Protein AF-A0A8S9SHT3-F1 (afdb_monomer)

Solvent-accessible surface area (backbone atoms only — not comparable to full-atom values): 11066 Å² total; per-residue (Å²): 130,55,73,68,56,55,50,53,50,53,58,76,69,48,91,53,48,78,40,83,34,40,73,80,82,46,66,53,63,64,62,53,48,46,55,41,66,74,56,80,53,50,72,44,64,71,26,66,60,78,69,73,45,81,49,78,85,57,45,70,82,84,71,79,86,67,94,64,57,69,66,60,53,48,57,55,57,72,73,51,64,89,96,51,71,44,79,47,69,23,70,88,87,38,56,54,34,73,66,58,51,48,51,51,50,52,51,48,60,74,63,75,51,54,66,52,71,64,78,55,106,42,32,45,35,50,50,71,70,62,51,52,54,33,61,77,65,75,51,76,41,81,35,48,43,44,47,80,68,24,51,59,50,39,45,44,35,36,72,70,67,61,47,32,46,72,74,76,68,85,67,73,52,57,90,89,48,48,81,81,108

Mean predicted aligned error: 11.7 Å

Sequence (181 aa):
MDFLDEMVEADNTSYGVIINTFQELELEPAYVKEHKEARDRKVWSIGPVSLCNKKASDKAERGNKAVIDQEECFKWVDSKEEPSVLYVCLGSICNLPLSQLKELGLGLEKSQRPFVWVIRGFLTHCGWNSTLERITSGVPLLTWPLFGDQFCNQKLVVEVLKVGVGAGIEEVMNWGEEENI

Organism: Brassica cretica (NCBI:txid69181)

Foldseek 3Di:
DDPVVVVVVCQLPDQAEEDAADVVLVPPCCVVVCVCVVNVHDYHHPDPPVVVQPDPVSPDPPDDDDPDDPVVVVVVVVPDDPPFEAEAAADDPAAADPVVVVVVVVVVVVVPTHYDHDDDNGGHFADPNVLRVCVVVLAADEGGHAADCSVVSVCSRCPPVVRYDYPPDDDHHDPPCNVVD

Secondary structure (DSSP, 8-state):
--HHHHHHHHHHHSSEEEES--TTTT--HHHHHHHHHHHTSEEEE---GGGS--STTTS---SSPPSS-HHHHHHHHHTSPTT--EEE---SS----HHHHHHHHHHHHHHT--EEE---SS-----HHHHHHHHHTTPPEEE---STTHHHHHHIIIIIS--EEE-S--S-PPTT-GGG-

Structure (mmCIF, N/CA/C/O backbone):
data_AF-A0A8S9SHT3-F1
#
_entry.id   AF-A0A8S9SHT3-F1
#
loop_
_atom_site.group_PDB
_atom_site.id
_atom_site.type_symbol
_atom_site.label_atom_id
_atom_site.label_alt_id
_atom_site.label_comp_id
_atom_site.label_asym_id
_atom_site.label_entity_id
_atom_site.label_seq_id
_atom_site.pdbx_PDB_ins_code
_atom_site.Cartn_x
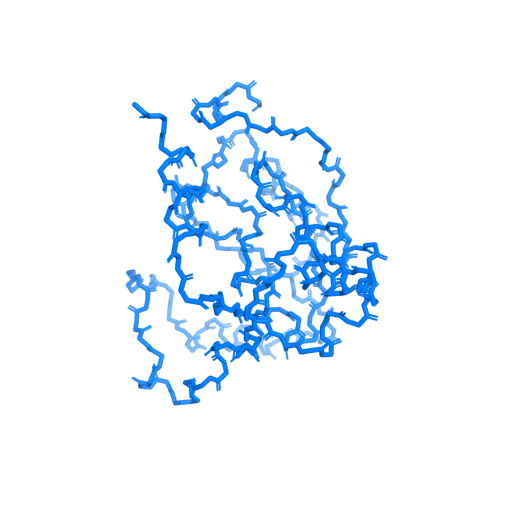_atom_site.Cartn_y
_atom_site.Cartn_z
_atom_site.occupancy
_atom_site.B_iso_or_equiv
_atom_site.auth_seq_id
_atom_site.auth_comp_id
_atom_site.auth_asym_id
_atom_site.auth_atom_id
_atom_site.pdbx_PDB_model_num
ATOM 1 N N . MET A 1 1 ? 11.597 10.398 -29.921 1.00 54.28 1 MET A N 1
ATOM 2 C CA . MET A 1 1 ? 11.584 9.091 -29.249 1.00 54.28 1 MET A CA 1
ATOM 3 C C . MET A 1 1 ? 10.576 9.225 -28.131 1.00 54.28 1 MET A C 1
ATOM 5 O O . MET A 1 1 ? 10.562 10.287 -27.516 1.00 54.28 1 MET A O 1
ATOM 9 N N . ASP A 1 2 ? 9.644 8.286 -27.994 1.00 83.25 2 ASP A N 1
ATOM 10 C CA . ASP A 1 2 ? 8.656 8.342 -26.914 1.00 83.25 2 ASP A CA 1
ATOM 11 C C . ASP A 1 2 ? 9.355 8.028 -25.578 1.00 83.25 2 ASP A C 1
ATOM 13 O O . ASP A 1 2 ? 10.339 7.289 -25.552 1.00 83.25 2 ASP A O 1
ATOM 17 N N . PHE A 1 3 ? 8.879 8.579 -24.462 1.00 76.62 3 PHE A N 1
ATOM 18 C CA . PHE A 1 3 ? 9.474 8.353 -23.135 1.00 76.62 3 PHE A CA 1
ATOM 19 C C . PHE A 1 3 ? 9.516 6.857 -22.776 1.00 76.62 3 PHE A C 1
ATOM 21 O O . PHE A 1 3 ? 10.459 6.375 -22.145 1.00 76.62 3 PHE A O 1
ATOM 28 N N . LEU A 1 4 ? 8.505 6.107 -23.222 1.00 74.25 4 LEU A N 1
ATOM 29 C CA . LEU A 1 4 ? 8.441 4.657 -23.056 1.00 74.25 4 LEU A CA 1
ATOM 30 C C . LEU A 1 4 ? 9.539 3.932 -23.844 1.00 74.25 4 LEU A C 1
ATOM 32 O O . LEU A 1 4 ? 10.117 2.978 -23.326 1.00 74.25 4 LEU A O 1
ATOM 36 N N . ASP A 1 5 ? 9.872 4.404 -25.047 1.00 78.56 5 ASP A N 1
ATOM 37 C CA . ASP A 1 5 ? 10.941 3.816 -25.862 1.00 78.56 5 ASP A CA 1
ATOM 38 C C . ASP A 1 5 ? 12.304 3.997 -25.185 1.00 78.56 5 ASP A C 1
ATOM 40 O O . ASP A 1 5 ? 13.093 3.055 -25.114 1.00 78.56 5 ASP A O 1
ATOM 44 N N . GLU A 1 6 ? 12.558 5.184 -24.624 1.00 86.38 6 GLU A N 1
ATOM 45 C CA . GLU A 1 6 ? 13.786 5.473 -23.874 1.00 86.38 6 GLU A CA 1
ATOM 46 C C . GLU A 1 6 ? 13.894 4.606 -22.611 1.00 86.38 6 GLU A C 1
ATOM 48 O O . GLU A 1 6 ? 14.965 4.073 -22.313 1.00 86.38 6 GLU A O 1
ATOM 53 N N . MET A 1 7 ? 12.785 4.404 -21.887 1.00 79.69 7 MET A N 1
ATOM 54 C CA . MET A 1 7 ? 12.746 3.489 -20.741 1.00 79.69 7 MET A CA 1
ATOM 55 C C . MET A 1 7 ? 13.056 2.047 -21.147 1.00 79.69 7 MET A C 1
ATOM 57 O O . MET A 1 7 ? 13.823 1.375 -20.458 1.00 79.69 7 MET A O 1
ATOM 61 N N . VAL A 1 8 ? 12.480 1.566 -22.251 1.00 79.81 8 VAL A N 1
ATOM 62 C CA . VAL A 1 8 ? 12.712 0.203 -22.751 1.00 79.81 8 VAL A CA 1
ATOM 63 C C . VAL A 1 8 ? 14.155 0.029 -23.218 1.00 79.81 8 VAL A C 1
ATOM 65 O O . VAL A 1 8 ? 14.767 -1.001 -22.941 1.00 79.81 8 VAL A O 1
ATOM 68 N N . GLU A 1 9 ? 14.736 1.023 -23.889 1.00 84.94 9 GLU A N 1
ATOM 69 C CA . GLU A 1 9 ? 16.137 0.986 -24.311 1.00 84.94 9 GLU A CA 1
ATOM 70 C C . GLU A 1 9 ? 17.100 1.017 -23.116 1.00 84.94 9 GLU A C 1
ATOM 72 O O . GLU A 1 9 ? 18.032 0.210 -23.049 1.00 84.94 9 GLU A O 1
ATOM 77 N N . ALA A 1 10 ? 16.862 1.895 -22.140 1.00 84.00 10 ALA A N 1
ATOM 78 C CA . ALA A 1 10 ? 17.648 1.958 -20.910 1.00 84.00 10 ALA A CA 1
ATOM 79 C C . ALA A 1 10 ? 17.568 0.642 -20.125 1.00 84.00 10 ALA A C 1
ATOM 81 O O . ALA A 1 10 ? 18.584 0.130 -19.646 1.00 84.00 10 ALA A O 1
ATOM 82 N N . ASP A 1 11 ? 16.372 0.055 -20.048 1.00 80.00 11 ASP A N 1
ATOM 83 C CA . ASP A 1 11 ? 16.177 -1.268 -19.475 1.00 80.00 11 ASP A CA 1
ATOM 84 C C . ASP A 1 11 ? 17.014 -2.290 -20.254 1.00 80.00 11 ASP A C 1
ATOM 86 O O . ASP A 1 11 ? 17.917 -2.877 -19.668 1.00 80.00 11 ASP A O 1
ATOM 90 N N . ASN A 1 12 ? 16.852 -2.398 -21.579 1.00 81.69 12 ASN A N 1
ATOM 91 C CA . ASN A 1 12 ? 17.549 -3.343 -22.469 1.00 81.69 12 ASN A CA 1
ATOM 92 C C . ASN A 1 12 ? 19.072 -3.170 -22.578 1.00 81.69 12 ASN A C 1
ATOM 94 O O . ASN A 1 12 ? 19.751 -4.091 -23.038 1.00 81.69 12 ASN A O 1
ATOM 98 N N . THR A 1 13 ? 19.629 -2.034 -22.169 1.00 87.38 13 THR A N 1
ATOM 99 C CA . THR A 1 13 ? 21.081 -1.775 -22.177 1.00 87.38 13 THR A CA 1
ATOM 100 C C . THR A 1 13 ? 21.716 -1.894 -20.789 1.00 87.38 13 THR A C 1
ATOM 102 O O . THR A 1 13 ? 22.939 -1.967 -20.674 1.00 87.38 13 THR A O 1
ATOM 105 N N . SER A 1 14 ? 20.908 -1.994 -19.728 1.00 87.62 14 SER A N 1
ATOM 106 C CA . SER A 1 14 ? 21.388 -2.154 -18.350 1.00 87.62 14 SER A CA 1
ATOM 107 C C . SER A 1 14 ? 22.084 -3.503 -18.101 1.00 87.62 14 SER A C 1
ATOM 109 O O . SER A 1 14 ? 21.888 -4.473 -18.831 1.00 87.62 14 SER A O 1
ATOM 111 N N . TYR A 1 15 ? 22.886 -3.600 -17.035 1.00 88.19 15 TYR A N 1
ATOM 112 C CA . TYR A 1 15 ? 23.541 -4.857 -16.626 1.00 88.19 15 TYR A CA 1
ATOM 113 C C . TYR A 1 15 ? 22.559 -5.901 -16.059 1.00 88.19 15 TYR A C 1
ATOM 115 O O . TYR A 1 15 ? 22.851 -7.099 -16.019 1.00 88.19 15 TYR A O 1
ATOM 123 N N . GLY A 1 16 ? 21.410 -5.438 -15.579 1.00 85.50 16 GLY A N 1
ATOM 124 C CA . GLY A 1 16 ? 20.385 -6.234 -14.926 1.00 85.50 16 GLY A CA 1
ATOM 125 C C . GLY A 1 16 ? 19.466 -5.355 -14.085 1.00 85.50 16 GLY A C 1
ATOM 126 O O . GLY A 1 16 ? 19.704 -4.157 -13.929 1.00 85.50 16 GLY A O 1
ATOM 127 N N . VAL A 1 17 ? 18.428 -5.968 -13.526 1.00 83.44 17 VAL A N 1
ATOM 128 C CA . VAL A 1 17 ? 17.337 -5.268 -12.842 1.00 83.44 17 VAL A CA 1
ATOM 129 C C . VAL A 1 17 ? 17.361 -5.592 -11.353 1.00 83.44 17 VAL A C 1
ATOM 131 O O . VAL A 1 17 ? 17.435 -6.754 -10.951 1.00 83.44 17 VAL A O 1
ATOM 134 N N . ILE A 1 18 ? 17.287 -4.555 -10.524 1.00 85.81 18 ILE A N 1
ATOM 135 C CA . ILE A 1 18 ? 17.075 -4.689 -9.083 1.00 85.81 18 ILE A CA 1
ATOM 136 C C . ILE A 1 18 ? 15.599 -4.424 -8.811 1.00 85.81 18 ILE A C 1
ATOM 138 O O . ILE A 1 18 ? 15.091 -3.357 -9.149 1.00 85.81 18 ILE A O 1
ATOM 142 N N . ILE A 1 19 ? 14.923 -5.381 -8.182 1.00 79.50 19 ILE A N 1
ATOM 143 C CA . ILE A 1 19 ? 13.499 -5.293 -7.875 1.00 79.50 19 ILE A CA 1
ATOM 144 C C . ILE A 1 19 ? 13.324 -5.274 -6.358 1.00 79.50 19 ILE A C 1
ATOM 146 O O . ILE A 1 19 ? 13.846 -6.116 -5.623 1.00 79.50 19 ILE A O 1
ATOM 150 N N . ASN A 1 20 ? 12.572 -4.289 -5.874 1.00 81.69 20 ASN A N 1
ATOM 151 C CA . ASN A 1 20 ? 12.120 -4.252 -4.491 1.00 81.69 20 ASN A CA 1
ATOM 152 C C . ASN A 1 20 ? 10.974 -5.261 -4.320 1.00 81.69 20 ASN A C 1
ATOM 154 O O . ASN A 1 20 ? 9.816 -4.919 -4.525 1.00 81.69 20 ASN A O 1
ATOM 158 N N . THR A 1 21 ? 11.322 -6.508 -4.023 1.00 75.44 21 THR A N 1
ATOM 159 C CA . THR A 1 21 ? 10.433 -7.666 -3.824 1.00 75.44 21 THR A CA 1
ATOM 160 C C . THR A 1 21 ? 11.236 -8.794 -3.157 1.00 75.44 21 THR A C 1
ATOM 162 O O . THR A 1 21 ? 12.464 -8.694 -3.090 1.00 75.44 21 THR A O 1
ATOM 165 N N . PHE A 1 22 ? 10.595 -9.853 -2.666 1.00 79.69 22 PHE A N 1
ATOM 166 C CA . PHE A 1 22 ? 11.270 -11.012 -2.066 1.00 79.69 22 PHE A CA 1
ATOM 167 C C . PHE A 1 22 ? 10.777 -12.321 -2.686 1.00 79.69 22 PHE A C 1
ATOM 169 O O . PHE A 1 22 ? 9.626 -12.407 -3.104 1.00 79.69 22 PHE A O 1
ATOM 176 N N . GLN A 1 23 ? 11.643 -13.335 -2.751 1.00 69.75 23 GLN A N 1
ATOM 177 C CA . GLN A 1 23 ? 11.396 -14.561 -3.526 1.00 69.75 23 GLN A CA 1
ATOM 178 C C . GLN A 1 23 ? 10.132 -15.305 -3.083 1.00 69.75 23 GLN A C 1
ATOM 180 O O . GLN A 1 23 ? 9.429 -15.875 -3.911 1.00 69.75 23 GLN A O 1
ATOM 185 N N . GLU A 1 24 ? 9.820 -15.273 -1.789 1.00 71.88 24 GLU A N 1
ATOM 186 C CA . GLU A 1 24 ? 8.649 -15.924 -1.211 1.00 71.88 24 GLU A CA 1
ATOM 187 C C . GLU A 1 24 ? 7.336 -15.202 -1.560 1.00 71.88 24 GLU A C 1
ATOM 189 O O . GLU A 1 24 ? 6.273 -15.815 -1.567 1.00 71.88 24 GLU A O 1
ATOM 194 N N . LEU A 1 25 ? 7.380 -13.905 -1.882 1.00 65.31 25 LEU A N 1
ATOM 195 C CA . LEU A 1 25 ? 6.206 -13.192 -2.394 1.00 65.31 25 LEU A CA 1
ATOM 196 C C . LEU A 1 25 ? 5.888 -13.599 -3.829 1.00 65.31 25 LEU A C 1
ATOM 198 O O . LEU A 1 25 ? 4.741 -13.590 -4.264 1.00 65.31 25 LEU A O 1
ATOM 202 N N . GLU A 1 26 ? 6.938 -13.953 -4.556 1.00 57.88 26 GLU A N 1
ATOM 203 C CA . GLU A 1 26 ? 6.907 -14.286 -5.966 1.00 57.88 26 GLU A CA 1
ATOM 204 C C . GLU A 1 26 ? 6.703 -15.791 -6.218 1.00 57.88 26 GLU A C 1
ATOM 206 O O . GLU A 1 26 ? 7.021 -16.291 -7.294 1.00 57.88 26 GLU A O 1
ATOM 211 N N . LEU A 1 27 ? 6.179 -16.530 -5.231 1.00 50.59 27 LEU A N 1
ATOM 212 C CA . LEU A 1 27 ? 6.001 -17.991 -5.264 1.00 50.59 27 LEU A CA 1
ATOM 213 C C . LEU A 1 27 ? 5.001 -18.509 -6.306 1.00 50.59 27 LEU A C 1
ATOM 215 O O . LEU A 1 27 ? 4.801 -19.719 -6.375 1.00 50.59 27 LEU A O 1
ATOM 219 N N . GLU A 1 28 ? 4.405 -17.648 -7.130 1.00 48.38 28 GLU A N 1
ATOM 220 C CA . GLU A 1 28 ? 3.831 -18.055 -8.414 1.00 48.38 28 GLU A CA 1
ATOM 221 C C . GLU A 1 28 ? 5.013 -18.329 -9.360 1.00 48.38 28 GLU A C 1
ATOM 223 O O . GLU A 1 28 ? 5.642 -17.383 -9.850 1.00 48.38 28 GLU A O 1
ATOM 228 N N . PRO A 1 29 ? 5.378 -19.604 -9.616 1.00 51.62 29 PRO A N 1
ATOM 229 C CA . PRO A 1 29 ? 6.566 -19.915 -10.392 1.00 51.62 29 PRO A CA 1
ATOM 230 C C . PRO A 1 29 ? 6.469 -19.314 -11.788 1.00 51.62 29 PRO A C 1
ATOM 232 O O . PRO A 1 29 ? 7.508 -19.004 -12.348 1.00 51.62 29 PRO A O 1
ATOM 235 N N . ALA A 1 30 ? 5.264 -19.095 -12.330 1.00 54.72 30 ALA A N 1
ATOM 236 C CA . ALA A 1 30 ? 5.083 -18.449 -13.621 1.00 54.72 30 ALA A CA 1
ATOM 237 C C . ALA A 1 30 ? 5.623 -17.013 -13.626 1.00 54.72 30 ALA A C 1
ATOM 239 O O . ALA A 1 30 ? 6.344 -16.662 -14.547 1.00 54.72 30 ALA A O 1
ATOM 240 N N . TYR A 1 31 ? 5.396 -16.209 -12.582 1.00 55.88 31 TYR A N 1
ATOM 241 C CA . TYR A 1 31 ? 5.741 -14.783 -12.616 1.00 55.88 31 TYR A CA 1
ATOM 242 C C . TYR A 1 31 ? 7.256 -14.541 -12.624 1.00 55.88 31 TYR A C 1
ATOM 244 O O . TYR A 1 31 ? 7.764 -13.797 -13.457 1.00 55.88 31 TYR A O 1
ATOM 252 N N . VAL A 1 32 ? 8.017 -15.203 -11.745 1.00 55.59 32 VAL A N 1
ATOM 253 C CA . VAL A 1 32 ? 9.487 -15.048 -11.710 1.00 55.59 32 VAL A CA 1
ATOM 254 C C . VAL A 1 32 ? 10.181 -15.865 -12.776 1.00 55.59 32 VAL A C 1
ATOM 256 O O . VAL A 1 32 ? 11.209 -15.425 -13.291 1.00 55.59 32 VAL A O 1
ATOM 259 N N . LYS A 1 33 ? 9.659 -17.049 -13.104 1.00 55.97 33 LYS A N 1
ATOM 260 C CA . LYS A 1 33 ? 10.245 -17.880 -14.149 1.00 55.97 33 LYS A CA 1
ATOM 261 C C . LYS A 1 33 ? 10.027 -17.237 -15.511 1.00 55.97 33 LYS A C 1
ATOM 263 O O . LYS A 1 33 ? 11.021 -17.039 -16.187 1.00 55.97 33 LYS A O 1
ATOM 268 N N . GLU A 1 34 ? 8.818 -16.787 -15.859 1.00 60.50 34 GLU A N 1
ATOM 269 C CA . GLU A 1 34 ? 8.602 -16.022 -17.094 1.00 60.50 34 GLU A CA 1
ATOM 270 C C . GLU A 1 34 ? 9.345 -14.693 -17.059 1.00 60.50 34 GLU A C 1
ATOM 272 O O . GLU A 1 34 ? 9.957 -14.347 -18.055 1.00 60.50 34 GLU A O 1
ATOM 277 N N . HIS A 1 35 ? 9.392 -13.953 -15.945 1.00 57.34 35 HIS A N 1
ATOM 278 C CA . HIS A 1 35 ? 10.145 -12.695 -15.936 1.00 57.34 35 HIS A CA 1
ATOM 279 C C . HIS A 1 35 ? 11.657 -12.909 -16.106 1.00 57.34 35 HIS A C 1
ATOM 281 O O . HIS A 1 35 ? 12.309 -12.117 -16.776 1.00 57.34 35 HIS A O 1
ATOM 287 N N . LYS A 1 36 ? 12.236 -13.986 -15.557 1.00 58.56 36 LYS A N 1
ATOM 288 C CA . LYS A 1 36 ? 13.655 -14.331 -15.764 1.00 58.56 36 LYS A CA 1
ATOM 289 C C . LYS A 1 36 ? 13.916 -14.944 -17.143 1.00 58.56 36 LYS A C 1
ATOM 291 O O . LYS A 1 36 ? 14.920 -14.603 -17.761 1.00 58.56 36 LYS A O 1
ATOM 296 N N . GLU A 1 37 ? 13.028 -15.811 -17.629 1.00 61.66 37 GLU A N 1
ATOM 297 C CA . GLU A 1 37 ? 13.132 -16.486 -18.933 1.00 61.66 37 GLU A CA 1
ATOM 298 C C . GLU A 1 37 ? 12.845 -15.531 -20.099 1.00 61.66 37 GLU A C 1
ATOM 300 O O . GLU A 1 37 ? 13.539 -15.583 -21.109 1.00 61.66 37 GLU A O 1
ATOM 305 N N . ALA A 1 38 ? 11.895 -14.604 -19.952 1.00 61.00 38 ALA A N 1
ATOM 306 C CA . ALA A 1 38 ? 11.577 -13.586 -20.955 1.00 61.00 38 ALA A CA 1
ATOM 307 C C . ALA A 1 38 ? 12.625 -12.470 -21.021 1.00 61.00 38 ALA A C 1
ATOM 309 O O . ALA A 1 38 ? 12.725 -11.784 -22.037 1.00 61.00 38 ALA A O 1
ATOM 310 N N . ARG A 1 39 ? 13.389 -12.252 -19.943 1.00 62.50 39 ARG A N 1
ATOM 311 C CA . ARG A 1 39 ? 14.376 -11.169 -19.881 1.00 62.50 39 ARG A CA 1
ATOM 312 C C . ARG A 1 39 ? 15.794 -11.597 -20.250 1.00 62.50 39 ARG A C 1
ATOM 314 O O . ARG A 1 39 ? 16.579 -10.695 -20.480 1.00 62.50 39 ARG A O 1
ATOM 321 N N . ASP A 1 40 ? 16.145 -12.888 -20.294 1.00 67.25 40 ASP A N 1
ATOM 322 C CA . ASP A 1 40 ? 17.525 -13.399 -20.516 1.00 67.25 40 ASP A CA 1
ATOM 323 C C . ASP A 1 40 ? 18.621 -12.587 -19.780 1.00 67.25 40 ASP A C 1
ATOM 325 O O . ASP A 1 40 ? 19.706 -12.301 -20.290 1.00 67.25 40 ASP A O 1
ATOM 329 N N . ARG A 1 41 ? 18.298 -12.099 -18.574 1.00 70.31 41 ARG A N 1
ATOM 330 C CA . ARG A 1 41 ? 19.058 -11.052 -17.873 1.00 70.31 41 ARG A CA 1
ATOM 331 C C . ARG A 1 41 ? 19.100 -11.289 -16.375 1.00 70.31 41 ARG A C 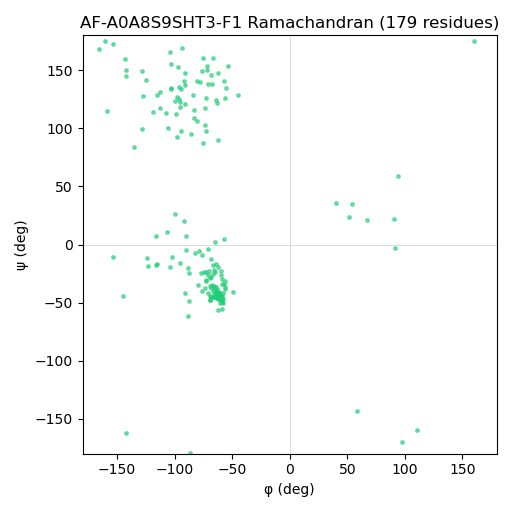1
ATOM 333 O O . ARG A 1 41 ? 18.281 -12.003 -15.799 1.00 70.31 41 ARG A O 1
ATOM 340 N N . LYS A 1 42 ? 20.078 -10.659 -15.720 1.00 82.00 42 LYS A N 1
ATOM 341 C CA . LYS A 1 42 ? 20.244 -10.747 -14.267 1.00 82.00 42 LYS A CA 1
ATOM 342 C C . LYS A 1 42 ? 19.150 -9.946 -13.564 1.00 82.00 42 LYS A C 1
ATOM 344 O O . LYS A 1 42 ? 18.991 -8.758 -13.828 1.00 82.00 42 LYS A O 1
ATOM 349 N N . VAL A 1 43 ? 18.437 -10.596 -12.649 1.00 79.75 43 VAL A N 1
ATOM 350 C CA . VAL A 1 43 ? 17.392 -9.982 -11.822 1.00 79.75 43 VAL A CA 1
ATOM 351 C C . VAL A 1 43 ? 17.678 -10.285 -10.354 1.00 79.75 43 VAL A C 1
ATOM 353 O O . VAL A 1 43 ? 17.860 -11.451 -9.992 1.00 79.75 43 VAL A O 1
ATOM 356 N N . TRP A 1 44 ? 17.708 -9.249 -9.514 1.00 84.75 44 TRP A N 1
ATOM 357 C CA . TRP A 1 44 ? 17.912 -9.362 -8.067 1.00 84.75 44 TRP A CA 1
ATOM 358 C C . TRP A 1 44 ? 16.711 -8.817 -7.296 1.00 84.75 44 TRP A C 1
ATOM 360 O O . TRP A 1 44 ? 16.467 -7.611 -7.288 1.00 84.75 44 TRP A O 1
ATOM 370 N N . SER A 1 45 ? 16.009 -9.706 -6.599 1.00 84.12 45 SER A N 1
ATOM 371 C CA . SER A 1 45 ? 14.959 -9.368 -5.634 1.00 84.12 45 SER A CA 1
ATOM 372 C C . SER A 1 45 ? 15.617 -9.038 -4.284 1.00 84.12 45 SER A C 1
ATOM 374 O O . SER A 1 45 ? 16.177 -9.930 -3.649 1.00 84.12 45 SER A O 1
ATOM 376 N N . ILE A 1 46 ? 15.621 -7.764 -3.873 1.00 85.19 46 ILE A N 1
ATOM 377 C CA . ILE A 1 46 ? 16.316 -7.285 -2.649 1.00 85.19 46 ILE A CA 1
ATOM 378 C C . ILE A 1 46 ? 15.372 -6.720 -1.579 1.00 85.19 46 ILE A C 1
ATOM 380 O O . ILE A 1 46 ? 15.809 -6.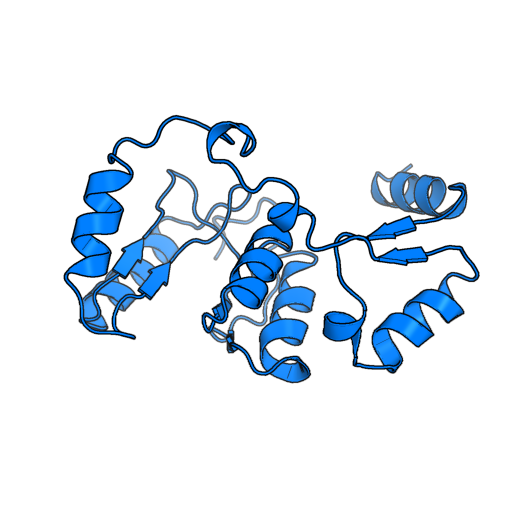088 -0.616 1.00 85.19 46 ILE A O 1
ATOM 384 N N . GLY A 1 47 ? 14.070 -6.855 -1.797 1.00 83.44 47 GLY A N 1
ATOM 385 C CA . GLY A 1 47 ? 13.040 -6.292 -0.945 1.00 83.44 47 GLY A CA 1
ATOM 386 C C . GLY A 1 47 ? 12.648 -7.189 0.234 1.00 83.44 47 GLY A C 1
ATOM 387 O O . GLY A 1 47 ? 13.190 -8.280 0.399 1.00 83.44 47 GLY A O 1
ATOM 388 N N . PRO A 1 48 ? 11.686 -6.731 1.053 1.00 82.75 48 PRO A N 1
ATOM 389 C CA . PRO A 1 48 ? 11.121 -5.383 1.033 1.00 82.75 48 PRO A CA 1
ATOM 390 C C . PRO A 1 48 ? 12.127 -4.379 1.614 1.00 82.75 48 PRO A C 1
ATOM 392 O O . PRO A 1 48 ? 12.476 -4.445 2.793 1.00 82.75 48 PRO A O 1
ATOM 395 N N . VAL A 1 49 ? 12.582 -3.413 0.807 1.00 81.94 49 VAL A N 1
ATOM 396 C CA . VAL A 1 49 ? 13.603 -2.437 1.237 1.00 81.94 49 VAL A CA 1
ATOM 397 C C . VAL A 1 49 ? 13.083 -1.512 2.338 1.00 81.94 49 VAL A C 1
ATOM 399 O O . VAL A 1 49 ? 13.874 -0.931 3.065 1.00 81.94 49 VAL A O 1
ATOM 402 N N . SER A 1 50 ? 11.765 -1.418 2.533 1.00 72.00 50 SER A N 1
ATOM 403 C CA . SER A 1 50 ? 11.164 -0.714 3.672 1.00 72.00 50 SER A CA 1
ATOM 404 C C . SER A 1 50 ? 11.586 -1.297 5.029 1.00 72.00 50 SER A C 1
ATOM 406 O O . SER A 1 50 ? 11.585 -0.578 6.026 1.00 72.00 50 SER A O 1
ATOM 408 N N . LEU A 1 51 ? 12.010 -2.565 5.082 1.00 75.12 51 LEU A N 1
ATOM 409 C CA . LEU A 1 51 ? 12.456 -3.224 6.313 1.00 75.12 51 LEU A CA 1
ATOM 410 C C . LEU A 1 51 ? 13.916 -2.923 6.693 1.00 75.12 51 LEU A C 1
ATOM 412 O O . LEU A 1 51 ? 14.348 -3.317 7.782 1.00 75.12 51 LEU A O 1
ATOM 416 N N . CYS A 1 52 ? 14.691 -2.245 5.836 1.00 75.25 52 CYS A N 1
ATOM 417 C CA . CYS A 1 52 ? 16.098 -1.951 6.130 1.00 75.25 52 CYS A CA 1
ATOM 418 C C . CYS A 1 52 ? 16.257 -0.869 7.214 1.00 75.25 52 CYS A C 1
ATOM 420 O O . CYS A 1 52 ? 17.179 -0.940 8.027 1.00 75.25 52 CYS A O 1
ATOM 422 N N . ASN A 1 53 ? 15.310 0.070 7.291 1.00 68.44 53 ASN A N 1
ATOM 423 C CA . ASN A 1 53 ? 15.332 1.192 8.225 1.00 68.44 53 ASN A CA 1
ATOM 424 C C . ASN A 1 53 ? 14.472 0.882 9.456 1.00 68.44 53 ASN A C 1
ATOM 426 O O . ASN A 1 53 ? 13.262 1.115 9.479 1.00 68.44 53 ASN A O 1
ATOM 430 N N . LYS A 1 54 ? 15.106 0.327 10.496 1.00 66.25 54 LYS A N 1
ATOM 431 C CA . LYS A 1 54 ? 14.409 -0.135 11.711 1.00 66.25 54 LYS A CA 1
ATOM 432 C C . LYS A 1 54 ? 14.228 0.949 12.773 1.00 66.25 54 LYS A C 1
ATOM 434 O O . LYS A 1 54 ? 13.310 0.842 13.582 1.00 66.25 54 LYS A O 1
ATOM 439 N N . LYS A 1 55 ? 15.071 1.986 12.798 1.00 65.38 55 LYS A N 1
ATOM 440 C CA . LYS A 1 55 ? 14.930 3.092 13.757 1.00 65.38 55 LYS A CA 1
ATOM 441 C C . LYS A 1 55 ? 14.062 4.197 13.169 1.00 65.38 55 LYS A C 1
ATOM 443 O O . LYS A 1 55 ? 14.119 4.461 11.972 1.00 65.38 55 LYS A O 1
ATOM 448 N N . ALA A 1 56 ? 13.312 4.894 14.023 1.00 59.19 56 ALA A N 1
ATOM 449 C C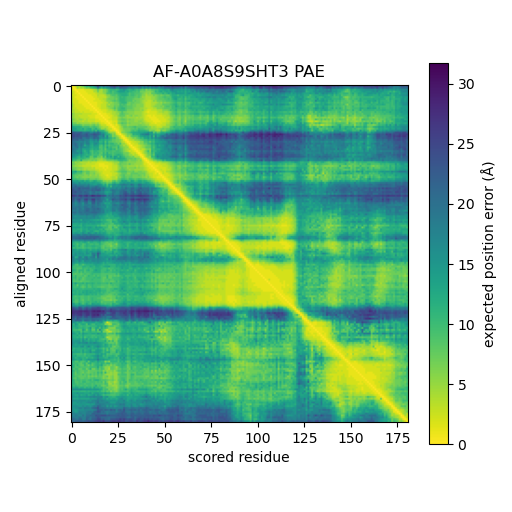A . ALA A 1 56 ? 12.556 6.083 13.624 1.00 59.19 56 ALA A CA 1
ATOM 450 C C . ALA A 1 56 ? 13.454 7.158 12.978 1.00 59.19 56 ALA A C 1
ATOM 452 O O . ALA A 1 56 ? 13.014 7.828 12.057 1.00 59.19 56 ALA A O 1
ATOM 453 N N . SER A 1 57 ? 14.724 7.250 13.395 1.00 53.94 57 SER A N 1
ATOM 454 C CA . SER A 1 57 ? 15.748 8.122 12.798 1.00 53.94 57 SER A CA 1
ATOM 455 C C . SER A 1 57 ? 16.183 7.718 11.388 1.00 53.94 57 SER A C 1
ATOM 457 O O . SER A 1 57 ? 16.638 8.563 10.625 1.00 53.94 57 SER A O 1
ATOM 459 N N . ASP A 1 58 ? 16.089 6.427 11.061 1.00 53.62 58 ASP A N 1
ATOM 460 C CA . ASP A 1 58 ? 16.540 5.869 9.780 1.00 53.62 58 ASP A CA 1
ATOM 461 C C . ASP A 1 58 ? 15.416 5.944 8.735 1.00 53.62 58 ASP A C 1
ATOM 463 O O . ASP A 1 58 ? 15.652 5.898 7.527 1.00 53.62 58 ASP A O 1
ATOM 467 N N . LYS A 1 59 ? 14.166 6.078 9.196 1.00 57.91 59 LYS A N 1
ATOM 468 C CA . LYS A 1 59 ? 13.030 6.424 8.350 1.00 57.91 59 LYS A CA 1
ATOM 469 C C . LYS A 1 59 ? 13.176 7.897 7.986 1.00 57.91 59 LYS A C 1
ATOM 471 O O . LYS A 1 59 ? 12.818 8.764 8.772 1.00 57.91 59 LYS A O 1
ATOM 476 N N . ALA A 1 60 ? 13.727 8.177 6.805 1.00 51.28 60 ALA A N 1
ATOM 477 C CA . ALA A 1 60 ? 13.700 9.523 6.241 1.00 51.28 60 ALA A CA 1
ATOM 478 C C . ALA A 1 60 ? 12.284 10.102 6.400 1.00 51.28 60 ALA A C 1
ATOM 480 O O . ALA A 1 60 ? 11.316 9.426 6.038 1.00 51.28 60 ALA A O 1
ATOM 481 N N . GLU A 1 61 ? 12.157 11.313 6.955 1.00 56.75 61 GLU A N 1
ATOM 482 C CA . GLU A 1 61 ? 10.872 12.013 7.044 1.00 56.75 61 GLU A CA 1
ATOM 483 C C . GLU A 1 61 ? 10.368 12.273 5.618 1.00 56.75 61 GLU A C 1
ATOM 485 O O . GLU A 1 61 ? 10.721 13.247 4.954 1.00 56.75 61 GLU A O 1
ATOM 490 N N . ARG A 1 62 ? 9.609 11.316 5.080 1.00 53.84 62 ARG A N 1
ATOM 491 C CA . ARG A 1 62 ? 9.070 11.381 3.728 1.00 53.84 62 ARG A CA 1
ATOM 492 C C . ARG A 1 62 ? 7.830 12.266 3.759 1.00 53.84 62 ARG A C 1
ATOM 494 O O . ARG A 1 62 ? 6.762 11.833 4.177 1.00 53.84 62 ARG A O 1
ATOM 501 N N . GLY A 1 63 ? 7.964 13.475 3.224 1.00 60.66 63 GLY A N 1
ATOM 502 C CA . GLY A 1 63 ? 6.856 14.410 3.041 1.00 60.66 63 GLY A CA 1
ATOM 503 C C . GLY A 1 63 ? 6.745 15.456 4.149 1.00 60.66 63 GLY A C 1
ATOM 504 O O . GLY A 1 63 ? 7.645 15.629 4.960 1.00 60.66 63 GLY A O 1
ATOM 505 N N . ASN A 1 64 ? 5.639 16.198 4.135 1.00 60.56 64 ASN A N 1
ATOM 506 C CA . ASN A 1 64 ? 5.399 17.276 5.090 1.00 60.56 64 ASN A CA 1
ATOM 507 C C . ASN A 1 64 ? 4.993 16.722 6.458 1.00 60.56 64 ASN A C 1
ATOM 509 O O . ASN A 1 64 ? 4.308 15.700 6.539 1.00 60.56 64 ASN A O 1
ATOM 513 N N . LYS A 1 65 ? 5.347 17.454 7.519 1.00 61.78 65 LYS A N 1
ATOM 514 C CA . LYS A 1 65 ? 4.921 17.147 8.885 1.00 61.78 65 LYS A CA 1
ATOM 515 C C . LYS A 1 65 ? 3.392 17.091 8.951 1.00 61.78 65 LYS A C 1
ATOM 517 O O . LYS A 1 65 ? 2.717 18.027 8.518 1.00 61.78 65 LYS A O 1
ATOM 522 N N . ALA A 1 66 ? 2.859 15.979 9.451 1.00 64.44 66 ALA A N 1
ATOM 523 C CA . ALA A 1 66 ? 1.423 15.814 9.626 1.00 64.44 66 ALA A CA 1
ATOM 524 C C . ALA A 1 66 ? 0.883 16.858 10.617 1.00 64.44 66 ALA A C 1
ATOM 526 O O . ALA A 1 66 ? 1.574 17.260 11.552 1.00 64.44 66 ALA A O 1
ATOM 527 N N . VAL A 1 67 ? -0.363 17.289 10.403 1.00 66.69 67 VAL A N 1
ATOM 528 C CA . VAL A 1 67 ? -1.074 18.185 11.333 1.00 66.69 67 VAL A CA 1
ATOM 529 C C . VAL A 1 67 ? -1.418 17.457 12.637 1.00 66.69 67 VAL A C 1
ATOM 531 O O . VAL A 1 67 ? -1.499 18.082 13.688 1.00 66.69 67 VAL A O 1
ATOM 534 N N . ILE A 1 68 ? -1.601 16.138 12.557 1.00 69.12 68 ILE A N 1
ATOM 535 C CA . ILE A 1 68 ? -1.914 15.268 13.689 1.00 69.12 68 ILE A CA 1
ATOM 536 C C . ILE A 1 68 ? -0.614 14.680 14.228 1.00 69.12 68 ILE A C 1
ATOM 538 O O . ILE A 1 68 ? 0.217 14.191 13.456 1.00 69.12 68 ILE A O 1
ATOM 542 N N . ASP A 1 69 ? -0.458 14.719 15.548 1.00 76.69 69 ASP A N 1
ATOM 543 C CA . ASP A 1 69 ? 0.678 14.106 16.218 1.00 76.69 69 ASP A CA 1
ATOM 544 C C . ASP A 1 69 ? 0.623 12.575 16.109 1.00 76.69 69 ASP A C 1
ATOM 546 O O . ASP A 1 69 ? -0.426 11.938 16.244 1.00 76.69 69 ASP A O 1
ATOM 550 N N . GLN A 1 70 ? 1.780 11.970 15.850 1.00 72.44 70 GLN A N 1
ATOM 551 C CA . GLN A 1 70 ? 1.876 10.533 15.633 1.00 72.44 70 GLN A CA 1
ATOM 552 C C . GLN A 1 70 ? 1.472 9.739 16.886 1.00 72.44 70 GLN A C 1
ATOM 554 O O . GLN A 1 70 ? 0.813 8.706 16.759 1.00 72.44 70 GLN A O 1
ATOM 559 N N . GLU A 1 71 ? 1.829 10.203 18.088 1.00 80.62 71 GLU A N 1
ATOM 560 C CA . GLU A 1 71 ? 1.469 9.509 19.326 1.00 80.62 71 GLU A CA 1
ATOM 561 C C . GLU A 1 71 ? -0.030 9.578 19.603 1.00 80.62 71 GLU A C 1
ATOM 563 O O . GLU A 1 71 ? -0.599 8.620 20.120 1.00 80.62 71 GLU A O 1
ATOM 568 N N . GLU A 1 72 ? -0.676 10.696 19.276 1.00 82.44 72 GLU A N 1
ATOM 569 C CA . GLU A 1 72 ? -2.123 10.852 19.437 1.00 82.44 72 GLU A CA 1
ATOM 570 C C . GLU A 1 72 ? -2.889 9.867 18.544 1.00 82.44 72 GLU A C 1
ATOM 572 O O . GLU A 1 72 ? -3.815 9.196 19.005 1.00 82.44 72 GLU A O 1
ATOM 577 N N . CYS A 1 73 ? -2.446 9.711 17.293 1.00 77.50 73 CYS A N 1
ATOM 578 C CA . CYS A 1 73 ? -3.019 8.742 16.363 1.00 77.50 73 CYS A CA 1
ATOM 579 C C . CYS A 1 73 ? -2.866 7.302 16.882 1.00 77.50 73 CYS A C 1
ATOM 581 O O . CYS A 1 73 ? -3.848 6.560 16.918 1.00 77.50 73 CYS A O 1
ATOM 583 N N . PHE A 1 74 ? -1.671 6.921 17.353 1.00 81.44 74 PHE A N 1
ATOM 584 C CA . PHE A 1 74 ? -1.452 5.584 17.916 1.00 81.44 74 PHE A CA 1
ATOM 585 C C . PHE A 1 74 ? -2.283 5.337 19.175 1.00 81.44 74 PHE A C 1
ATOM 587 O O . PHE A 1 74 ? -2.985 4.334 19.233 1.00 81.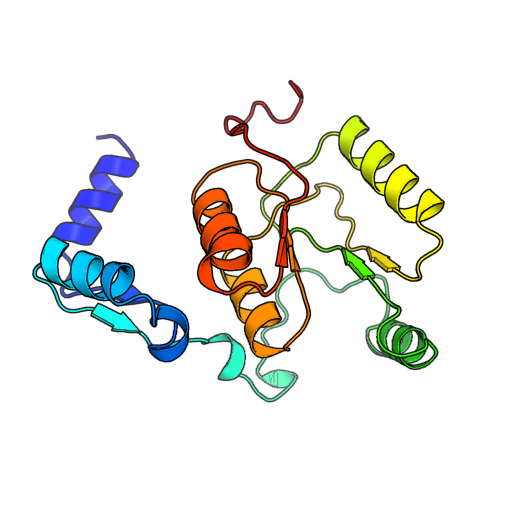44 74 PHE A O 1
ATOM 594 N N . LYS A 1 75 ? -2.327 6.285 20.121 1.00 87.12 75 LYS A N 1
ATOM 595 C CA . LYS A 1 75 ? -3.175 6.180 21.324 1.00 87.12 75 LYS A CA 1
ATOM 596 C C . LYS A 1 75 ? -4.650 5.971 20.973 1.00 87.12 75 LYS A C 1
ATOM 598 O O . LYS A 1 75 ? -5.348 5.225 21.656 1.00 87.12 75 LYS A O 1
ATOM 603 N N . TRP A 1 76 ? -5.140 6.627 19.920 1.00 88.81 76 TRP A N 1
ATOM 604 C CA . TRP A 1 76 ? -6.513 6.434 19.459 1.00 88.81 76 TRP A CA 1
ATOM 605 C C . TRP A 1 76 ? -6.726 5.047 18.849 1.00 88.81 76 TRP A C 1
ATOM 607 O O . TRP A 1 76 ? -7.728 4.406 19.171 1.00 88.81 76 TRP A O 1
ATOM 617 N N . VAL A 1 77 ? -5.805 4.572 18.004 1.00 83.12 77 VAL A N 1
ATOM 618 C CA . VAL A 1 77 ? -5.879 3.232 17.396 1.00 83.12 77 VAL A CA 1
ATOM 619 C C . VAL A 1 77 ? -5.833 2.147 18.474 1.00 83.12 77 VAL A C 1
ATOM 621 O O . VAL A 1 77 ? -6.707 1.285 18.487 1.00 83.12 77 VAL A O 1
ATOM 624 N N . ASP A 1 78 ? -4.906 2.257 19.426 1.00 86.19 78 ASP A N 1
ATOM 625 C CA . ASP A 1 78 ? -4.729 1.315 20.541 1.00 86.19 78 ASP A CA 1
ATOM 626 C C . ASP A 1 78 ? -5.961 1.248 21.466 1.00 86.19 78 ASP A C 1
ATOM 628 O O . ASP A 1 78 ? -6.147 0.283 22.203 1.00 86.19 78 ASP A O 1
ATOM 632 N N . SER A 1 79 ? -6.834 2.265 21.435 1.00 90.31 79 SER A N 1
ATOM 633 C CA . SER A 1 79 ? -8.090 2.281 22.200 1.00 90.31 79 SER A CA 1
ATOM 634 C C . SER A 1 79 ? -9.223 1.451 21.580 1.00 90.31 79 SER A C 1
ATOM 636 O O . SER A 1 79 ? -10.308 1.375 22.163 1.00 90.31 79 SER A O 1
ATOM 638 N N . LYS A 1 80 ? -9.034 0.897 20.376 1.00 88.94 80 LYS A N 1
ATOM 639 C CA . LYS A 1 80 ? -10.059 0.149 19.633 1.00 88.94 80 LYS A CA 1
ATOM 640 C C . LYS A 1 80 ? -9.813 -1.355 19.727 1.00 88.94 80 LYS A C 1
ATOM 642 O O . LYS A 1 80 ? -8.693 -1.802 19.927 1.00 88.94 80 LYS A O 1
ATOM 647 N N . GLU A 1 81 ? -10.869 -2.145 19.559 1.00 87.06 81 GLU A N 1
ATOM 648 C CA . GLU A 1 81 ? -10.760 -3.609 19.544 1.00 87.06 81 GLU A CA 1
ATOM 649 C C . GLU A 1 81 ? -10.007 -4.095 18.289 1.00 87.06 81 GLU A C 1
ATOM 651 O O . GLU A 1 81 ? -10.148 -3.520 17.208 1.00 87.06 81 GLU A O 1
ATOM 656 N N . GLU A 1 82 ? -9.224 -5.169 18.380 1.00 79.56 82 GLU A N 1
ATOM 657 C CA . GLU A 1 82 ? -8.588 -5.786 17.208 1.00 79.56 82 GLU A CA 1
ATOM 658 C C . GLU A 1 82 ? -9.479 -6.891 16.605 1.00 79.56 82 GLU A C 1
ATOM 660 O O . GLU A 1 82 ? -9.990 -7.718 17.363 1.00 79.56 82 GLU A O 1
ATOM 665 N N . PRO A 1 83 ? -9.641 -6.996 15.265 1.00 72.88 83 PRO A N 1
ATOM 666 C CA . PRO A 1 83 ? -9.307 -6.047 14.195 1.00 72.88 83 PRO A CA 1
ATOM 667 C C . PRO A 1 83 ? -10.520 -5.161 13.819 1.00 72.88 83 PRO A C 1
ATOM 669 O O . PRO A 1 83 ? -11.384 -5.580 13.046 1.00 72.88 83 PRO A O 1
ATOM 672 N N . SER A 1 84 ? -10.610 -3.930 14.347 1.00 84.38 84 SER A N 1
ATOM 673 C CA . SER A 1 84 ? -11.777 -3.046 14.113 1.00 84.38 84 SER A CA 1
ATOM 674 C C . SER A 1 84 ? -11.507 -1.758 13.330 1.00 84.38 84 SER A C 1
ATOM 676 O O . SER A 1 84 ? -12.463 -1.160 12.833 1.00 84.38 84 SER A O 1
ATOM 678 N N . VAL A 1 85 ? -10.246 -1.330 13.193 1.00 85.06 85 VAL A N 1
ATOM 679 C CA . VAL A 1 85 ? -9.895 -0.046 12.564 1.00 85.06 85 VAL A CA 1
ATOM 680 C C . VAL A 1 85 ? -9.534 -0.226 11.091 1.00 85.06 85 VAL A C 1
ATOM 682 O O . VAL A 1 85 ? -8.613 -0.968 10.754 1.00 85.06 85 VAL A O 1
ATOM 685 N N . LEU A 1 86 ? -10.211 0.506 10.207 1.00 83.00 86 LEU A N 1
ATOM 686 C CA . LEU A 1 86 ? -9.870 0.581 8.788 1.00 83.00 86 LEU A CA 1
ATOM 687 C C . LEU A 1 86 ? -8.782 1.631 8.548 1.00 83.00 86 LEU A C 1
ATOM 689 O O . LEU A 1 86 ? -8.930 2.784 8.942 1.00 83.00 86 LEU A O 1
ATOM 693 N N . TYR A 1 87 ? -7.712 1.268 7.846 1.00 79.00 87 TYR A N 1
ATOM 694 C CA . TYR A 1 87 ? -6.757 2.246 7.331 1.00 79.00 87 TYR A CA 1
ATOM 695 C C . TYR A 1 87 ? -7.050 2.531 5.863 1.00 79.00 87 TYR A C 1
ATOM 697 O O . TYR A 1 87 ? -6.843 1.677 5.003 1.00 79.00 87 TYR A O 1
ATOM 705 N N . VAL A 1 88 ? -7.500 3.749 5.583 1.00 79.44 88 VAL A N 1
ATOM 706 C CA . VAL A 1 88 ? -7.783 4.222 4.232 1.00 79.44 88 VAL A CA 1
ATOM 707 C C . VAL A 1 88 ? -6.665 5.171 3.847 1.00 79.44 88 VAL A C 1
ATOM 709 O O . VAL A 1 88 ? -6.618 6.331 4.251 1.00 79.44 88 VAL A O 1
ATOM 712 N N . CYS A 1 89 ? -5.720 4.662 3.078 1.00 71.56 89 CYS A N 1
ATOM 713 C CA . CYS A 1 89 ? -4.696 5.471 2.460 1.00 71.56 89 CYS A CA 1
ATOM 714 C C . CYS A 1 89 ? -4.43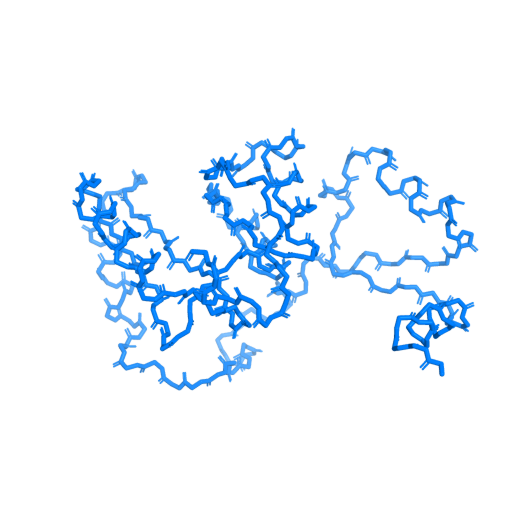9 4.909 1.098 1.00 71.56 89 CYS A C 1
ATOM 716 O O . CYS A 1 89 ? -4.488 3.714 0.828 1.00 71.56 89 CYS A O 1
ATOM 718 N N . LEU A 1 90 ? -4.163 5.842 0.243 1.00 66.12 90 LEU A N 1
ATOM 719 C CA . LEU A 1 90 ? -4.377 5.639 -1.135 1.00 66.12 90 LEU A CA 1
ATOM 720 C C . LEU A 1 90 ? -2.973 5.890 -1.793 1.00 66.12 90 LEU A C 1
ATOM 722 O O . LEU A 1 90 ? -2.701 5.380 -2.872 1.00 66.12 90 LEU A O 1
ATOM 726 N N . GLY A 1 91 ? -1.982 6.557 -1.160 1.00 59.97 91 GLY A N 1
ATOM 727 C CA . GLY A 1 91 ? -0.688 6.973 -1.760 1.00 59.97 91 GLY A CA 1
ATOM 728 C C . GLY A 1 91 ? -0.501 8.495 -1.970 1.00 59.97 91 GLY A C 1
ATOM 729 O O . GLY A 1 91 ? -1.117 9.302 -1.286 1.00 59.97 91 GLY A O 1
ATOM 730 N N . SER A 1 92 ? 0.418 8.913 -2.852 1.00 58.41 92 SER A N 1
ATOM 731 C CA . SER A 1 92 ? 0.835 10.329 -2.989 1.00 58.41 92 SER A CA 1
ATOM 732 C C . SER A 1 92 ? 0.695 10.949 -4.381 1.00 58.41 92 SER A C 1
ATOM 734 O O . SER A 1 92 ? 0.896 12.155 -4.490 1.00 58.41 92 SER A O 1
ATOM 736 N N . ILE A 1 93 ? 0.445 10.142 -5.414 1.00 54.19 93 ILE A N 1
ATOM 737 C CA . ILE A 1 93 ? 0.509 10.544 -6.837 1.00 54.19 93 ILE A CA 1
ATOM 738 C C . ILE A 1 93 ? -0.884 10.739 -7.443 1.00 54.19 93 ILE A C 1
ATOM 740 O O . ILE A 1 93 ? -1.034 11.374 -8.476 1.00 54.19 93 ILE A O 1
ATOM 744 N N . CYS A 1 94 ? -1.901 10.179 -6.815 1.00 55.47 94 CYS A N 1
ATOM 745 C CA . CYS A 1 94 ? -3.222 10.102 -7.402 1.00 55.47 94 CYS A CA 1
ATOM 746 C C . CYS A 1 94 ? -4.107 11.254 -6.901 1.00 55.47 94 CYS A C 1
ATOM 748 O O . CYS A 1 94 ? -3.909 11.749 -5.783 1.00 55.47 94 CYS A O 1
ATOM 750 N N . ASN A 1 95 ? -5.078 11.632 -7.740 1.00 62.22 95 ASN A N 1
ATOM 751 C CA . ASN A 1 95 ? -6.040 12.707 -7.516 1.00 62.22 95 ASN A CA 1
ATOM 752 C C . ASN A 1 95 ? -7.472 12.185 -7.750 1.00 62.22 95 ASN A C 1
ATOM 754 O O . ASN A 1 95 ? -7.909 12.104 -8.893 1.00 62.22 95 ASN A O 1
ATOM 758 N N . LEU A 1 96 ? -8.228 11.829 -6.704 1.00 67.56 96 LEU A N 1
ATOM 759 C CA . LEU A 1 96 ? -9.661 11.547 -6.885 1.00 67.56 96 LEU A CA 1
ATOM 760 C C . LEU A 1 96 ? -10.473 12.847 -7.002 1.00 67.56 96 LEU A C 1
ATOM 762 O O . LEU A 1 96 ? -10.253 13.766 -6.201 1.00 67.56 96 LEU A O 1
ATOM 766 N N . PRO A 1 97 ? -11.473 12.897 -7.900 1.00 73.94 97 PRO A N 1
ATOM 767 C CA . PRO A 1 97 ? -12.483 13.947 -7.919 1.00 73.94 97 PRO A CA 1
ATOM 768 C C . PRO A 1 97 ? -13.190 14.117 -6.581 1.00 73.94 97 PRO A C 1
ATOM 770 O O . PRO A 1 97 ? -13.382 13.167 -5.815 1.00 73.94 97 PRO A O 1
ATOM 773 N N . LEU A 1 98 ? -13.684 15.331 -6.331 1.00 77.56 98 LEU A N 1
ATOM 774 C CA . LEU A 1 98 ? -14.471 15.629 -5.132 1.00 77.56 98 LEU A CA 1
ATOM 775 C C . LEU A 1 98 ? -15.734 14.761 -5.015 1.00 77.56 98 LEU A C 1
ATOM 777 O O . LEU A 1 98 ? -16.177 14.502 -3.899 1.00 77.56 98 LEU A O 1
ATOM 781 N N . SER A 1 99 ? -16.322 14.329 -6.133 1.00 78.81 99 SER A N 1
ATOM 782 C CA . SER A 1 99 ? -17.456 13.395 -6.161 1.00 78.81 99 SER A CA 1
ATOM 783 C C . SER A 1 99 ? -17.069 12.050 -5.546 1.00 78.81 99 SER A C 1
ATOM 785 O O . SER A 1 99 ? -17.663 11.638 -4.553 1.00 78.81 99 SER A O 1
ATOM 787 N N . GLN A 1 100 ? -16.019 11.414 -6.062 1.00 78.69 100 GLN A N 1
ATOM 788 C CA . GLN A 1 100 ? -15.533 10.125 -5.567 1.00 78.69 100 GLN A CA 1
ATOM 789 C C . GLN A 1 100 ? -15.023 10.218 -4.124 1.00 78.69 100 GLN A C 1
ATOM 791 O O . GLN A 1 100 ? -15.270 9.326 -3.314 1.00 78.69 100 GLN A O 1
ATOM 796 N N . LEU A 1 101 ? -14.386 11.338 -3.765 1.00 80.75 101 LEU A N 1
ATOM 797 C CA . LEU A 1 101 ? -13.984 11.622 -2.389 1.00 80.75 101 LEU A CA 1
ATOM 798 C C . LEU A 1 101 ? -15.187 11.643 -1.431 1.00 80.75 101 LEU A C 1
ATOM 800 O O . LEU A 1 101 ? -15.121 11.072 -0.341 1.00 80.75 101 LEU A O 1
ATOM 804 N N . LYS A 1 102 ? -16.286 12.294 -1.832 1.00 82.88 102 LYS A N 1
ATOM 805 C CA . LYS A 1 102 ? -17.526 12.341 -1.047 1.00 82.88 102 LYS A CA 1
ATOM 806 C C . LYS A 1 102 ? -18.164 10.965 -0.920 1.00 82.88 102 LYS A C 1
ATOM 808 O O . LYS A 1 102 ? -18.532 10.598 0.189 1.00 82.88 102 LYS A O 1
ATOM 813 N N . GLU A 1 103 ? -18.251 10.202 -2.006 1.00 87.06 103 GLU A N 1
ATOM 814 C CA . GLU A 1 103 ? -18.813 8.845 -1.976 1.00 87.06 103 GLU A CA 1
ATOM 815 C C . GLU A 1 103 ? -18.003 7.913 -1.070 1.00 87.06 103 GLU A C 1
ATOM 817 O O . GLU A 1 103 ? -18.576 7.175 -0.268 1.00 87.06 103 GLU A O 1
ATOM 822 N N . LEU A 1 104 ? -16.669 8.005 -1.104 1.00 84.44 104 LEU A N 1
ATOM 823 C CA . LEU A 1 104 ? -15.815 7.271 -0.172 1.00 84.44 104 LEU A CA 1
ATOM 824 C C . LEU A 1 104 ? -16.085 7.693 1.280 1.00 84.44 104 LEU A C 1
ATOM 826 O O . LEU A 1 104 ? -16.222 6.836 2.151 1.00 84.44 104 LEU A O 1
ATOM 830 N N . GLY A 1 105 ? -16.223 8.997 1.539 1.00 85.94 105 GLY A N 1
ATOM 831 C CA . GLY A 1 105 ? -16.585 9.521 2.858 1.00 85.94 105 GLY A CA 1
ATOM 832 C C . GLY A 1 105 ? -17.935 8.998 3.362 1.00 85.94 105 GLY A C 1
ATOM 833 O O . GLY A 1 105 ? -18.020 8.519 4.492 1.00 85.94 105 GLY A O 1
ATOM 834 N N . LEU A 1 106 ? -18.965 9.013 2.512 1.00 90.12 106 LEU A N 1
ATOM 835 C CA . LEU A 1 106 ? -20.295 8.472 2.817 1.00 90.12 106 LEU A CA 1
ATOM 836 C C . LEU A 1 106 ? -20.251 6.957 3.054 1.00 90.12 106 LEU A C 1
ATOM 838 O O . LEU A 1 106 ? -20.902 6.449 3.968 1.00 90.12 106 LEU A O 1
ATOM 842 N N . GLY A 1 107 ? -19.462 6.225 2.264 1.00 88.00 107 GLY A N 1
ATOM 843 C CA . GLY A 1 107 ? -19.240 4.793 2.446 1.00 88.00 107 GLY A CA 1
ATOM 844 C C . GLY A 1 107 ? -18.589 4.475 3.793 1.00 88.00 107 GLY A C 1
ATOM 845 O O . GLY A 1 107 ? -19.042 3.574 4.503 1.00 88.00 107 GLY A O 1
ATOM 846 N N . LEU A 1 108 ? -17.572 5.250 4.183 1.00 87.81 108 LEU A N 1
ATOM 847 C CA . LEU A 1 108 ? -16.908 5.116 5.479 1.00 87.81 108 LEU A CA 1
ATOM 848 C C . LEU A 1 108 ? -17.850 5.442 6.639 1.00 87.81 108 LEU A C 1
ATOM 850 O O . LEU A 1 108 ? -17.927 4.659 7.586 1.00 87.81 108 LEU A O 1
ATOM 854 N N . GLU A 1 109 ? -18.621 6.526 6.547 1.00 90.00 109 GLU A N 1
ATOM 855 C CA . GLU A 1 109 ? -19.629 6.889 7.549 1.00 90.00 109 GLU A CA 1
ATOM 856 C C . GLU A 1 109 ? -20.674 5.777 7.719 1.00 90.00 109 GLU A C 1
ATOM 858 O O . GLU A 1 109 ? -20.929 5.305 8.831 1.00 90.00 109 GLU A O 1
ATOM 863 N N . LYS A 1 110 ? -21.226 5.284 6.606 1.00 92.88 110 LYS A N 1
ATOM 864 C CA . LYS A 1 110 ? -22.243 4.227 6.602 1.00 92.88 110 LYS A CA 1
ATOM 865 C C . LYS A 1 110 ? -21.711 2.883 7.096 1.00 92.88 110 LYS A C 1
ATOM 867 O O . LYS A 1 110 ? -22.491 2.079 7.603 1.00 92.88 110 LYS A O 1
ATOM 872 N N . SER A 1 111 ? -20.406 2.631 6.975 1.00 88.75 111 SER A N 1
ATOM 873 C CA . SER A 1 111 ? -19.787 1.403 7.485 1.00 88.75 111 SER A CA 1
ATOM 874 C C . SER A 1 111 ? -19.859 1.288 9.012 1.00 88.75 111 SER A C 1
ATOM 876 O O . SER A 1 111 ? -19.769 0.179 9.538 1.00 88.75 111 SER A O 1
ATOM 878 N N . GLN A 1 112 ? -19.992 2.422 9.717 1.00 89.94 112 GLN A N 1
ATOM 879 C CA . GLN A 1 112 ? -19.920 2.523 11.180 1.00 89.94 112 GLN A CA 1
ATOM 880 C C . GLN A 1 112 ? -18.667 1.860 11.782 1.00 89.94 112 GLN A C 1
ATOM 882 O O . GLN A 1 112 ? -18.648 1.479 12.954 1.00 89.94 112 GLN A O 1
ATOM 887 N N . ARG A 1 113 ? -17.603 1.715 10.984 1.00 87.88 113 ARG A N 1
ATOM 888 C CA . ARG A 1 113 ? -16.313 1.195 11.429 1.00 87.88 113 ARG A CA 1
ATOM 889 C C . ARG A 1 113 ? -15.418 2.355 11.857 1.00 87.88 113 ARG A C 1
ATOM 891 O O . ARG A 1 113 ? -15.393 3.377 11.174 1.00 87.88 113 ARG A O 1
ATOM 898 N N . PRO A 1 114 ? -14.639 2.213 12.939 1.00 88.94 114 PRO A N 1
ATOM 899 C CA . PRO A 1 114 ? -13.519 3.108 13.191 1.00 88.94 114 PRO A CA 1
ATOM 900 C C . PRO A 1 114 ? -12.581 3.122 11.979 1.00 88.94 114 PRO A C 1
ATOM 902 O O . PRO A 1 114 ? -12.248 2.065 11.444 1.00 88.94 114 PRO A O 1
ATOM 905 N N . PHE A 1 115 ? -12.130 4.297 11.547 1.00 87.81 115 PHE A N 1
ATOM 906 C CA . PHE A 1 115 ? -11.181 4.400 10.444 1.00 87.81 115 PHE A CA 1
ATOM 907 C C . PHE A 1 115 ? -10.154 5.512 10.663 1.00 87.81 115 PHE A C 1
ATOM 909 O O . PHE A 1 115 ? -10.443 6.536 11.276 1.00 87.81 115 PHE A O 1
ATOM 916 N N . VAL A 1 116 ? -8.958 5.310 10.114 1.00 82.44 116 VAL A N 1
ATOM 917 C CA . VAL A 1 116 ? -7.943 6.341 9.893 1.00 82.44 116 VAL A CA 1
ATOM 918 C C . VAL A 1 116 ? -7.900 6.598 8.396 1.00 82.44 116 VAL A C 1
ATOM 920 O O . VAL A 1 116 ? -7.507 5.720 7.627 1.00 82.44 116 VAL A O 1
ATOM 923 N N . TRP A 1 117 ? -8.310 7.792 7.978 1.00 82.31 117 TRP A N 1
ATOM 924 C CA . TRP A 1 117 ? -8.344 8.169 6.571 1.00 82.31 117 TRP A CA 1
ATOM 925 C C . TRP A 1 117 ? -7.319 9.258 6.271 1.00 82.31 117 TRP A C 1
ATOM 927 O O . TRP A 1 117 ? -7.390 10.369 6.794 1.00 82.31 117 TRP A O 1
ATOM 937 N N . VAL A 1 118 ? -6.352 8.933 5.417 1.00 74.06 118 VAL A N 1
ATOM 938 C CA . VAL A 1 118 ? -5.345 9.877 4.936 1.00 74.06 118 VAL A CA 1
ATOM 939 C C . VAL A 1 118 ? -5.913 10.624 3.733 1.00 74.06 118 VAL A C 1
ATOM 941 O O . VAL A 1 118 ? -5.845 10.154 2.597 1.00 74.06 118 VAL A O 1
ATOM 944 N N . ILE A 1 119 ? -6.472 11.802 4.003 1.00 66.88 119 ILE A N 1
ATOM 945 C CA . ILE A 1 119 ? -6.950 12.737 2.986 1.00 66.88 119 ILE A CA 1
ATOM 946 C C . ILE A 1 119 ? -5.846 13.753 2.719 1.00 66.88 119 ILE A C 1
ATOM 948 O O . ILE A 1 119 ? -5.433 14.508 3.599 1.00 66.88 119 ILE A O 1
ATOM 952 N N . ARG A 1 120 ? -5.365 13.789 1.485 1.00 58.06 120 ARG A N 1
ATOM 953 C CA . ARG A 1 120 ? -4.652 14.948 0.949 1.00 58.06 120 ARG A CA 1
ATOM 954 C C . ARG A 1 120 ? -5.672 15.821 0.221 1.00 58.06 120 ARG A C 1
ATOM 956 O O . ARG A 1 120 ? -6.751 15.342 -0.112 1.00 58.06 120 ARG A O 1
ATOM 963 N N . GLY A 1 121 ? -5.304 17.045 -0.155 1.00 45.47 121 GLY A N 1
ATOM 964 C CA . GLY A 1 121 ? -6.057 17.804 -1.169 1.00 45.47 121 GLY A CA 1
ATOM 965 C C . GLY A 1 121 ? -6.184 17.088 -2.528 1.00 45.47 121 GLY A C 1
ATOM 966 O O . GLY A 1 121 ? -6.715 17.685 -3.450 1.00 45.47 121 GLY A O 1
ATOM 967 N N . PHE A 1 122 ? -5.692 15.843 -2.624 1.00 36.12 122 PHE A N 1
ATOM 968 C CA . PHE A 1 122 ? -5.567 14.969 -3.778 1.00 36.12 122 PHE A CA 1
ATOM 969 C C . PHE A 1 122 ? -5.437 13.493 -3.317 1.00 36.12 122 PHE A C 1
ATOM 971 O O . PHE A 1 122 ? -4.507 13.152 -2.583 1.00 36.12 122 PHE A O 1
ATOM 978 N N . LEU A 1 123 ? -6.429 12.653 -3.650 1.00 33.94 123 LEU A N 1
ATOM 979 C CA . LEU A 1 123 ? -6.680 11.295 -3.113 1.00 33.94 123 LEU A CA 1
ATOM 980 C C . LEU A 1 123 ? -6.288 10.153 -4.069 1.00 33.94 123 LEU A C 1
ATOM 982 O O . LEU A 1 123 ? -6.153 10.372 -5.252 1.00 33.94 123 LEU A O 1
ATOM 986 N N . THR A 1 124 ? -6.184 8.900 -3.620 1.00 51.50 124 THR A N 1
ATOM 987 C CA . THR A 1 124 ? -5.157 7.994 -4.175 1.00 51.50 124 THR A CA 1
ATOM 988 C C . THR A 1 124 ? -5.568 6.495 -4.376 1.00 51.50 124 THR A C 1
ATOM 990 O O . THR A 1 124 ? -6.761 6.268 -4.430 1.00 51.50 124 THR A O 1
ATOM 993 N N . HIS A 1 125 ? -4.682 5.491 -4.536 1.00 52.03 125 HIS A N 1
ATOM 994 C CA . HIS A 1 125 ? -4.916 4.328 -5.413 1.00 52.03 125 HIS A CA 1
ATOM 995 C C . HIS A 1 125 ? -4.239 2.929 -5.155 1.00 52.03 125 HIS A C 1
ATOM 997 O O . HIS A 1 125 ? -4.632 1.970 -5.792 1.00 52.03 125 HIS A O 1
ATOM 1003 N N . CYS A 1 126 ? -3.250 2.698 -4.274 1.00 48.91 126 CYS A N 1
ATOM 1004 C CA . CYS A 1 126 ? -2.498 1.393 -4.140 1.00 48.91 126 CYS A CA 1
ATOM 1005 C C . CYS A 1 126 ? -1.171 1.262 -4.939 1.00 48.91 126 CYS A C 1
ATOM 1007 O O . CYS A 1 126 ? -0.983 0.337 -5.730 1.00 48.91 126 CYS A O 1
ATOM 1009 N N . GLY A 1 127 ? -0.195 2.149 -4.705 1.00 61.19 127 GLY A N 1
ATOM 1010 C CA . GLY A 1 127 ? 1.167 2.000 -5.259 1.00 61.19 127 GLY A CA 1
ATOM 1011 C C . GLY A 1 127 ? 2.010 0.882 -4.606 1.00 61.19 127 GLY A C 1
ATOM 1012 O O . GLY A 1 127 ? 1.838 0.582 -3.423 1.00 61.19 127 GLY A O 1
ATOM 1013 N N . TRP A 1 128 ? 2.976 0.323 -5.354 1.00 64.38 128 TRP A N 1
ATOM 1014 C CA . TRP A 1 128 ? 3.788 -0.860 -4.986 1.00 64.38 128 TRP A CA 1
ATOM 1015 C C . TRP A 1 128 ? 4.426 -0.827 -3.584 1.00 64.38 128 TRP A C 1
ATOM 1017 O O . TRP A 1 128 ? 4.402 -1.822 -2.861 1.00 64.38 128 TRP A O 1
ATOM 1027 N N . ASN A 1 129 ? 4.946 0.325 -3.144 1.00 66.31 129 ASN A N 1
ATOM 1028 C CA . ASN A 1 129 ? 5.547 0.451 -1.807 1.00 66.31 129 ASN A CA 1
ATOM 1029 C C . ASN A 1 129 ? 4.522 0.238 -0.681 1.00 66.31 129 ASN A C 1
ATOM 1031 O O . ASN A 1 129 ? 4.801 -0.477 0.278 1.00 66.31 129 ASN A O 1
ATOM 1035 N N . SER A 1 130 ? 3.324 0.814 -0.815 1.00 64.19 130 SER A N 1
ATOM 1036 C CA . SER A 1 130 ? 2.246 0.644 0.166 1.00 64.19 130 SER A CA 1
ATOM 1037 C C . SER A 1 130 ? 1.724 -0.792 0.183 1.00 64.19 130 SER A C 1
ATOM 1039 O O . SER A 1 130 ? 1.399 -1.313 1.250 1.00 64.19 130 SER A O 1
ATOM 1041 N N . THR A 1 131 ? 1.699 -1.450 -0.980 1.00 63.12 131 THR A N 1
ATOM 1042 C CA . THR A 1 131 ? 1.366 -2.873 -1.101 1.00 63.12 131 THR A CA 1
ATOM 1043 C C . THR A 1 131 ? 2.358 -3.737 -0.319 1.00 63.12 131 THR A C 1
ATOM 1045 O O . THR A 1 131 ? 1.939 -4.522 0.532 1.00 63.12 131 THR A O 1
ATOM 1048 N N . LEU A 1 132 ? 3.668 -3.540 -0.514 1.00 60.00 132 LEU A N 1
ATOM 1049 C CA . LEU A 1 132 ? 4.700 -4.283 0.221 1.00 60.00 132 LEU A CA 1
ATOM 1050 C C . LEU A 1 132 ? 4.645 -4.048 1.733 1.00 60.00 132 LEU A C 1
ATOM 1052 O O . LEU A 1 132 ? 4.695 -5.005 2.503 1.00 60.00 132 LEU A O 1
ATOM 1056 N N . GLU A 1 133 ? 4.504 -2.797 2.175 1.00 66.69 133 GLU A N 1
ATOM 1057 C CA . GLU A 1 133 ? 4.389 -2.475 3.603 1.00 66.69 133 GLU A CA 1
ATOM 1058 C C . GLU A 1 133 ? 3.195 -3.193 4.250 1.00 66.69 133 GLU A C 1
ATOM 1060 O O . GLU A 1 133 ? 3.322 -3.758 5.340 1.00 66.69 133 GLU A O 1
ATOM 1065 N N . ARG A 1 134 ? 2.047 -3.252 3.564 1.00 61.59 134 ARG A N 1
ATOM 1066 C CA . ARG A 1 134 ? 0.848 -3.914 4.093 1.00 61.59 134 ARG A CA 1
ATOM 1067 C C . ARG A 1 134 ? 0.972 -5.428 4.146 1.00 61.59 134 ARG A C 1
ATOM 1069 O O . ARG A 1 134 ? 0.624 -6.006 5.174 1.00 61.59 134 A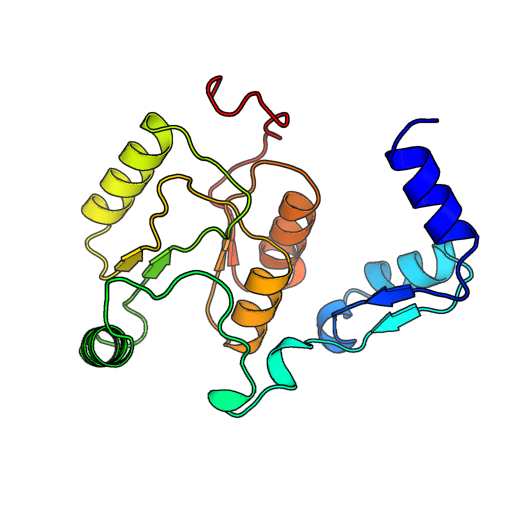RG A O 1
ATOM 1076 N N . ILE A 1 135 ? 1.547 -6.040 3.113 1.00 64.19 135 ILE A N 1
ATOM 1077 C CA . ILE A 1 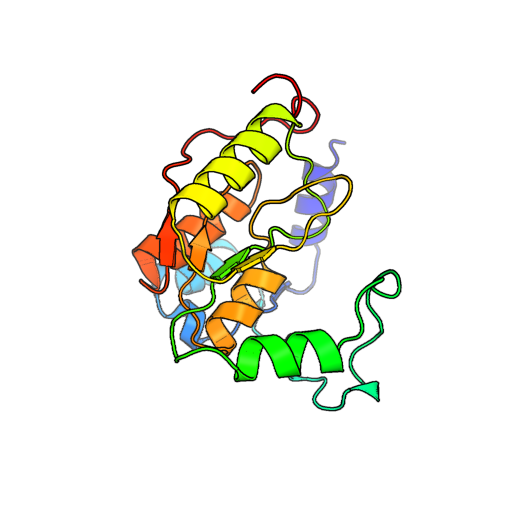135 ? 1.842 -7.478 3.093 1.00 64.19 135 ILE A CA 1
ATOM 1078 C C . ILE A 1 135 ? 2.767 -7.843 4.260 1.00 64.19 135 ILE A C 1
ATOM 1080 O O . ILE A 1 135 ? 2.461 -8.753 5.025 1.00 64.19 135 ILE A O 1
ATOM 1084 N N . THR A 1 136 ? 3.850 -7.085 4.468 1.00 60.62 136 THR A N 1
ATOM 1085 C CA . THR A 1 136 ? 4.783 -7.332 5.586 1.00 60.62 136 THR A CA 1
ATOM 1086 C C . THR A 1 136 ? 4.171 -7.108 6.971 1.00 60.62 136 THR A C 1
ATOM 1088 O O . THR A 1 136 ? 4.662 -7.670 7.945 1.00 60.62 136 THR A O 1
ATOM 1091 N N . SER A 1 137 ? 3.097 -6.320 7.068 1.00 62.38 137 SER A N 1
ATOM 1092 C CA . SER A 1 137 ? 2.391 -6.059 8.330 1.00 62.38 137 SER A CA 1
ATOM 1093 C C . SER A 1 137 ? 1.262 -7.061 8.612 1.00 62.38 137 SER A C 1
ATOM 1095 O O . SER A 1 137 ? 0.638 -6.973 9.664 1.00 62.38 137 SER A O 1
ATOM 1097 N N . GLY A 1 138 ? 0.957 -7.977 7.682 1.00 62.50 138 GLY A N 1
ATOM 1098 C CA . GLY A 1 138 ? -0.111 -8.971 7.846 1.00 62.50 138 GLY A CA 1
ATOM 1099 C C . GLY A 1 138 ? -1.532 -8.391 7.881 1.00 62.50 138 GLY A C 1
ATOM 1100 O O . GLY A 1 138 ? -2.438 -9.034 8.403 1.00 62.50 138 GLY A O 1
ATOM 1101 N N . VAL A 1 139 ? -1.742 -7.177 7.357 1.00 65.19 139 VAL A N 1
ATOM 1102 C CA . VAL A 1 139 ? -3.049 -6.497 7.385 1.00 65.19 139 VAL A CA 1
ATOM 1103 C C . VAL A 1 139 ? -3.772 -6.701 6.050 1.00 65.19 139 VAL A C 1
ATOM 1105 O O . VAL A 1 139 ? -3.188 -6.353 5.022 1.00 65.19 139 VAL A O 1
ATOM 1108 N N . PRO A 1 140 ? -5.029 -7.195 6.037 1.00 59.66 140 PRO A N 1
ATOM 1109 C CA . PRO A 1 140 ? -5.802 -7.339 4.808 1.00 59.66 140 PRO A CA 1
ATOM 1110 C C . PRO A 1 140 ? -5.964 -6.021 4.041 1.00 59.66 140 PRO A C 1
ATOM 1112 O O . PRO A 1 140 ? -6.177 -4.966 4.643 1.00 59.66 140 PRO A O 1
ATOM 1115 N N . LEU A 1 141 ? -5.888 -6.078 2.709 1.00 66.25 141 LEU A N 1
ATOM 1116 C CA . LEU A 1 141 ? -5.967 -4.899 1.843 1.00 66.25 141 LEU A CA 1
ATOM 1117 C C . LEU A 1 141 ? -7.341 -4.776 1.172 1.00 66.25 141 LEU A C 1
ATOM 1119 O O . LEU A 1 141 ? -7.832 -5.733 0.583 1.00 66.25 141 LEU A O 1
ATOM 1123 N N . LEU A 1 142 ? -7.923 -3.578 1.174 1.00 70.38 142 LEU A N 1
ATOM 1124 C CA . LEU A 1 142 ? -8.948 -3.196 0.201 1.00 70.38 142 LEU A CA 1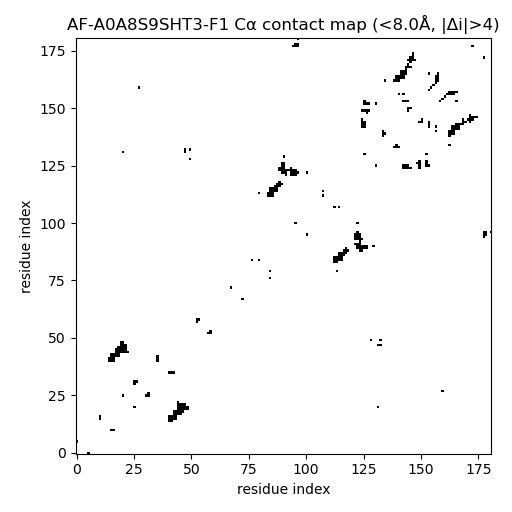
ATOM 1125 C C . LEU A 1 142 ? -8.247 -2.457 -0.943 1.00 70.38 142 LEU A C 1
ATOM 1127 O O . LEU A 1 142 ? -7.549 -1.472 -0.698 1.00 70.38 142 LEU A O 1
ATOM 1131 N N . THR A 1 143 ? -8.395 -2.950 -2.169 1.00 67.19 143 THR A N 1
ATOM 1132 C CA . THR A 1 143 ? -7.692 -2.421 -3.349 1.00 67.19 143 THR A CA 1
ATOM 1133 C C . THR A 1 143 ? -8.621 -1.571 -4.212 1.00 67.19 143 THR A C 1
ATOM 1135 O O . THR A 1 143 ? -9.757 -1.964 -4.469 1.00 67.19 143 THR A O 1
ATOM 1138 N N . TRP A 1 144 ? -8.146 -0.394 -4.630 1.00 74.06 144 TRP A N 1
ATOM 1139 C CA . TRP A 1 144 ? -8.875 0.543 -5.492 1.00 74.06 144 TRP A CA 1
ATOM 1140 C C . TRP A 1 144 ? -7.942 1.078 -6.587 1.00 74.06 144 TRP A C 1
ATOM 1142 O O . TRP A 1 144 ? -7.358 2.153 -6.429 1.00 74.06 144 TRP A O 1
ATOM 1152 N N . PRO A 1 145 ? -7.771 0.334 -7.692 1.00 69.75 145 PRO A N 1
ATOM 1153 C CA . PRO A 1 145 ? -6.985 0.782 -8.821 1.00 69.75 145 PRO A CA 1
ATOM 1154 C C . PRO A 1 145 ? -7.720 1.853 -9.667 1.00 69.75 145 PRO A C 1
ATOM 1156 O O . PRO A 1 145 ? -8.931 1.973 -9.589 1.00 69.75 145 PRO A O 1
ATOM 1159 N N . LEU A 1 146 ? -6.983 2.624 -10.463 1.00 68.25 146 LEU A N 1
ATOM 1160 C CA . LEU A 1 146 ? -7.301 3.761 -11.337 1.00 68.25 146 LEU A CA 1
ATOM 1161 C C . LEU A 1 146 ? -6.398 3.716 -12.612 1.00 68.25 146 LEU A C 1
ATOM 1163 O O . LEU A 1 146 ? -6.948 3.836 -13.678 1.00 68.25 146 LEU A O 1
ATOM 1167 N N . PHE A 1 147 ? -5.076 3.470 -12.625 1.00 66.75 147 PHE A N 1
ATOM 1168 C CA . PHE A 1 147 ? -4.175 3.436 -13.782 1.00 66.75 147 PHE A CA 1
ATOM 1169 C C . PHE A 1 147 ? -2.930 2.539 -13.578 1.00 66.75 147 PHE A C 1
ATOM 1171 O O . PHE A 1 147 ? -2.674 2.013 -12.498 1.00 66.75 147 PHE A O 1
ATOM 1178 N N . GLY A 1 148 ? -2.145 2.342 -14.643 1.00 73.50 148 GLY A N 1
ATOM 1179 C CA . GLY A 1 148 ? -0.781 1.796 -14.580 1.00 73.50 148 GLY A CA 1
ATOM 1180 C C . GLY A 1 148 ? -0.624 0.401 -13.952 1.00 73.50 148 GLY A C 1
ATOM 1181 O O . GLY A 1 148 ? -1.457 -0.491 -14.120 1.00 73.50 148 GLY A O 1
ATOM 1182 N N . ASP A 1 149 ? 0.482 0.208 -13.224 1.00 67.44 149 ASP A N 1
ATOM 1183 C CA . ASP A 1 149 ? 0.876 -1.059 -12.584 1.00 67.44 149 ASP A CA 1
ATOM 1184 C C . ASP A 1 149 ? -0.046 -1.473 -11.427 1.00 67.44 149 ASP A C 1
ATOM 1186 O O . ASP A 1 149 ? -0.014 -2.605 -10.944 1.00 67.44 149 ASP A O 1
ATOM 1190 N N . GLN A 1 150 ? -0.905 -0.570 -10.973 1.00 69.81 150 GLN A N 1
ATOM 1191 C CA . GLN A 1 150 ? -1.721 -0.761 -9.786 1.00 69.81 150 GLN A CA 1
ATOM 1192 C C . GLN A 1 150 ? -2.840 -1.796 -9.999 1.00 69.81 150 GLN A C 1
ATOM 1194 O O . GLN A 1 150 ? -3.219 -2.478 -9.048 1.00 69.81 150 GLN A O 1
ATOM 1199 N N . PHE A 1 151 ? -3.310 -2.004 -11.235 1.00 72.00 151 PHE A N 1
ATOM 1200 C CA . PHE A 1 151 ? -4.192 -3.135 -11.562 1.00 72.00 151 PHE A CA 1
ATOM 1201 C C . PHE A 1 151 ? -3.466 -4.481 -11.461 1.00 72.00 151 PHE A C 1
ATOM 1203 O O . PHE A 1 151 ? -4.040 -5.455 -10.972 1.00 72.00 151 PHE A O 1
ATOM 1210 N N . CYS A 1 152 ? -2.189 -4.540 -11.854 1.00 68.50 152 CYS A N 1
ATOM 1211 C CA . CYS A 1 152 ? -1.358 -5.729 -11.646 1.00 68.50 152 CYS A CA 1
ATOM 1212 C C . CYS A 1 152 ? -1.170 -5.992 -10.146 1.00 68.50 152 CYS A C 1
ATOM 1214 O O . CYS A 1 152 ? -1.316 -7.127 -9.691 1.00 68.50 152 CYS A O 1
ATOM 1216 N N . ASN A 1 153 ? -0.947 -4.933 -9.362 1.00 68.50 153 ASN A N 1
ATOM 1217 C CA . ASN A 1 153 ? -0.840 -5.022 -7.905 1.00 68.50 153 ASN A CA 1
ATOM 1218 C C . ASN A 1 153 ? -2.151 -5.517 -7.266 1.00 68.50 153 ASN A C 1
ATOM 1220 O O . ASN A 1 153 ? -2.101 -6.366 -6.377 1.00 68.50 153 ASN A O 1
ATOM 1224 N N . GLN A 1 154 ? -3.320 -5.050 -7.732 1.00 70.00 154 GLN A N 1
ATOM 1225 C CA . GLN A 1 154 ? -4.622 -5.565 -7.287 1.00 70.00 154 GLN A CA 1
ATOM 1226 C C . GLN A 1 154 ? -4.738 -7.070 -7.544 1.00 70.00 154 GLN A C 1
ATOM 1228 O O . GLN A 1 154 ? -5.078 -7.811 -6.623 1.00 70.00 154 GLN A O 1
ATOM 1233 N N . LYS A 1 155 ? -4.437 -7.537 -8.762 1.00 67.81 155 LYS A N 1
ATOM 1234 C CA . LYS A 1 155 ? -4.516 -8.969 -9.093 1.00 67.81 155 LYS A CA 1
ATOM 1235 C C . LYS A 1 155 ? -3.592 -9.809 -8.218 1.00 67.81 155 LYS A C 1
ATOM 1237 O O . LYS A 1 155 ? -4.020 -10.825 -7.677 1.00 67.81 155 LYS A O 1
ATOM 1242 N N . LEU A 1 156 ? -2.360 -9.349 -7.995 1.00 66.44 156 LEU A N 1
ATOM 1243 C CA . LEU A 1 156 ? -1.436 -10.013 -7.077 1.00 66.44 156 LEU A CA 1
ATOM 1244 C C . LEU A 1 156 ? -2.033 -10.117 -5.662 1.00 66.44 156 LEU A C 1
ATOM 1246 O O . LEU A 1 156 ? -2.019 -11.186 -5.063 1.00 66.44 156 LEU A O 1
ATOM 1250 N N . VAL A 1 157 ? -2.591 -9.031 -5.129 1.00 65.50 157 VAL A N 1
ATOM 1251 C CA . VAL A 1 157 ? -3.143 -8.984 -3.765 1.00 65.50 157 VAL A CA 1
ATOM 1252 C C . VAL A 1 157 ? -4.404 -9.842 -3.604 1.00 65.50 157 VAL A C 1
ATOM 1254 O O . VAL A 1 157 ? -4.535 -10.558 -2.606 1.00 65.50 157 VAL A O 1
ATOM 1257 N N . VAL A 1 158 ? -5.332 -9.757 -4.559 1.00 69.69 158 VAL A N 1
ATOM 1258 C CA . VAL A 1 158 ? -6.674 -10.353 -4.473 1.00 69.69 158 VAL A CA 1
ATOM 1259 C C . VAL A 1 158 ? -6.679 -11.799 -4.963 1.00 69.69 158 VAL A C 1
ATOM 1261 O O . VAL A 1 158 ? -7.197 -12.680 -4.279 1.00 69.69 158 VAL A O 1
ATOM 1264 N N . GLU A 1 159 ? -6.098 -12.059 -6.134 1.00 71.94 159 GLU A N 1
ATOM 1265 C CA . GLU A 1 159 ? -6.233 -13.345 -6.826 1.00 71.94 159 GLU A CA 1
ATOM 1266 C C . GLU A 1 159 ? -5.117 -14.321 -6.439 1.00 71.94 159 GLU A C 1
ATOM 1268 O O . GLU A 1 159 ? -5.386 -15.500 -6.191 1.00 71.94 159 GLU A O 1
ATOM 1273 N N . VAL A 1 160 ? -3.876 -13.830 -6.340 1.00 73.00 160 VAL A N 1
ATOM 1274 C CA . VAL A 1 160 ? -2.695 -14.671 -6.085 1.00 73.00 160 VAL A CA 1
ATOM 1275 C C . VAL A 1 160 ? -2.456 -14.847 -4.587 1.00 73.00 160 VAL A C 1
ATOM 1277 O O . VAL A 1 160 ? -2.522 -15.960 -4.067 1.00 73.00 160 VAL A O 1
ATOM 1280 N N . LEU A 1 161 ? -2.205 -13.746 -3.876 1.00 69.38 161 LEU A N 1
ATOM 1281 C CA . LEU A 1 161 ? -1.836 -13.765 -2.460 1.00 69.38 161 LEU A CA 1
ATOM 1282 C C . LEU A 1 161 ? -3.041 -14.002 -1.544 1.00 69.38 161 LEU A C 1
ATOM 1284 O O . LEU A 1 161 ? -2.868 -14.491 -0.431 1.00 69.38 161 LEU A O 1
ATOM 1288 N N . LYS A 1 162 ? -4.257 -13.673 -2.003 1.00 74.19 162 LYS A N 1
ATOM 1289 C CA . LYS A 1 162 ? -5.512 -13.792 -1.235 1.00 74.19 162 LYS A CA 1
ATOM 1290 C C . LYS A 1 162 ? -5.457 -13.069 0.115 1.00 74.19 162 LYS A C 1
ATOM 1292 O O . LYS A 1 162 ? -6.046 -13.508 1.101 1.00 74.19 162 LYS A O 1
ATOM 1297 N N . VAL A 1 163 ? -4.747 -11.943 0.144 1.00 69.50 163 VAL A N 1
ATOM 1298 C CA . VAL A 1 163 ? -4.579 -11.083 1.328 1.00 69.50 163 VAL A CA 1
ATOM 1299 C C . VAL A 1 163 ? -5.379 -9.786 1.210 1.00 69.50 163 VAL A C 1
ATOM 1301 O O . VAL A 1 163 ? -5.200 -8.866 2.004 1.00 69.50 163 VAL A O 1
ATOM 1304 N N . GLY A 1 164 ? -6.269 -9.682 0.225 1.00 67.25 164 GLY A N 1
ATOM 1305 C CA . GLY A 1 164 ? -7.113 -8.511 0.056 1.00 67.25 164 GLY A CA 1
ATOM 1306 C C . GLY A 1 164 ? -8.349 -8.752 -0.795 1.00 67.25 164 GLY A C 1
ATOM 1307 O O . GLY A 1 164 ? -8.551 -9.829 -1.350 1.00 67.25 164 GLY A O 1
ATOM 1308 N N . VAL A 1 165 ? -9.182 -7.720 -0.876 1.00 69.06 165 VAL A N 1
ATOM 1309 C CA . VAL A 1 165 ? -10.430 -7.680 -1.641 1.00 69.06 165 VAL A CA 1
ATOM 1310 C C . VAL A 1 165 ? -10.385 -6.478 -2.586 1.00 69.06 165 VAL A C 1
ATOM 1312 O O . VAL A 1 165 ? -9.847 -5.423 -2.242 1.00 69.06 165 VAL A O 1
ATOM 1315 N N . GLY A 1 166 ? -10.911 -6.640 -3.798 1.00 68.19 166 GLY A N 1
ATOM 1316 C CA . GLY A 1 166 ? -11.079 -5.549 -4.759 1.00 68.19 166 GLY A CA 1
ATOM 1317 C C . GLY A 1 166 ? -12.318 -4.717 -4.452 1.00 68.19 166 GLY A C 1
ATOM 1318 O O . GLY A 1 166 ? -13.363 -5.269 -4.116 1.00 68.19 166 GLY A O 1
ATOM 1319 N N . ALA A 1 167 ? -12.227 -3.397 -4.617 1.00 71.25 167 ALA A N 1
ATOM 1320 C CA . ALA A 1 167 ? -13.384 -2.501 -4.557 1.00 71.25 167 ALA A CA 1
ATOM 1321 C C . ALA A 1 167 ? -14.321 -2.640 -5.779 1.00 71.25 167 ALA A C 1
ATOM 1323 O O . ALA A 1 167 ? -15.376 -2.012 -5.808 1.00 71.25 167 ALA A O 1
ATOM 1324 N N . GLY A 1 168 ? -13.956 -3.474 -6.764 1.00 73.38 168 GLY A N 1
ATOM 1325 C CA . GLY A 1 168 ? -14.744 -3.732 -7.975 1.00 73.38 168 GLY A CA 1
ATOM 1326 C C . GLY A 1 168 ? -14.424 -2.796 -9.140 1.00 73.38 168 GLY A C 1
ATOM 1327 O O . GLY A 1 168 ? -15.263 -2.614 -10.014 1.00 73.38 168 GLY A O 1
ATOM 1328 N N . ILE A 1 169 ? -13.238 -2.178 -9.142 1.00 72.56 169 ILE A N 1
ATOM 1329 C CA . ILE A 1 169 ? -12.820 -1.265 -10.209 1.00 72.56 169 ILE A CA 1
ATOM 1330 C C . ILE A 1 169 ? -12.079 -2.049 -11.288 1.00 72.56 169 ILE A C 1
ATOM 1332 O O . ILE A 1 169 ? -11.056 -2.684 -11.012 1.00 72.56 169 ILE A O 1
ATOM 1336 N N . GLU A 1 170 ? -12.612 -1.997 -12.506 1.00 69.19 170 GLU A N 1
ATOM 1337 C CA . GLU A 1 170 ? -12.096 -2.727 -13.670 1.00 69.19 170 GLU A CA 1
ATOM 1338 C C . GLU A 1 170 ? -11.599 -1.795 -14.787 1.00 69.19 170 GLU A C 1
ATOM 1340 O O . GLU A 1 170 ? -10.823 -2.225 -15.639 1.00 69.19 170 GLU A O 1
ATOM 1345 N N . GLU A 1 171 ? -11.997 -0.520 -14.771 1.00 71.06 171 GLU A N 1
ATOM 1346 C CA . GLU A 1 171 ? -11.659 0.450 -15.815 1.00 71.06 171 GLU A CA 1
ATOM 1347 C C . GLU A 1 171 ? -10.439 1.301 -15.460 1.00 71.06 171 GLU A C 1
ATOM 1349 O O . GLU A 1 171 ? -10.312 1.815 -14.348 1.00 71.06 171 GLU A O 1
ATOM 1354 N N . VAL A 1 172 ? -9.554 1.472 -16.446 1.00 64.50 172 VAL A N 1
ATOM 1355 C CA . VAL A 1 172 ? -8.343 2.294 -16.354 1.00 64.50 172 VAL A CA 1
ATOM 1356 C C . VAL A 1 172 ? -8.706 3.759 -16.631 1.00 64.50 172 VAL A C 1
ATOM 1358 O O . VAL A 1 172 ? -9.097 4.110 -17.738 1.00 64.50 172 VAL A O 1
ATOM 1361 N N . MET A 1 173 ? -8.537 4.621 -15.634 1.00 65.62 173 MET A N 1
ATOM 1362 C CA . MET A 1 173 ? -8.506 6.076 -15.742 1.00 65.62 173 MET A CA 1
ATOM 1363 C C . MET A 1 173 ? -7.302 6.511 -16.590 1.00 65.62 173 MET A C 1
ATOM 1365 O O . MET A 1 173 ? -6.150 6.194 -16.279 1.00 65.62 173 MET A O 1
ATOM 1369 N N . ASN A 1 174 ? -7.559 7.280 -17.648 1.00 64.31 174 ASN A N 1
ATOM 1370 C CA . ASN A 1 174 ? -6.493 7.914 -18.415 1.00 64.31 174 ASN A CA 1
ATOM 1371 C C . ASN A 1 174 ? -5.869 9.046 -17.597 1.00 64.31 174 ASN A C 1
ATOM 1373 O O . ASN A 1 174 ? -6.554 9.832 -16.939 1.00 64.31 174 ASN A O 1
ATOM 1377 N N . TRP A 1 175 ? -4.546 9.135 -17.645 1.00 51.50 175 TRP A N 1
ATOM 1378 C CA . TRP A 1 175 ? -3.801 10.134 -16.893 1.00 51.50 175 TRP A CA 1
ATOM 1379 C C . TRP A 1 175 ? -4.170 11.553 -17.366 1.00 51.50 175 TRP A C 1
ATOM 1381 O O . TRP A 1 175 ? -4.029 11.860 -18.549 1.00 51.50 175 TRP A O 1
ATOM 1391 N N . GLY A 1 176 ? -4.655 12.406 -16.454 1.00 57.84 176 GLY A N 1
ATOM 1392 C CA . GLY A 1 176 ? -5.145 13.761 -16.754 1.00 57.84 176 GLY A CA 1
ATOM 1393 C C . GLY A 1 176 ? -6.646 13.872 -17.062 1.00 57.84 176 GLY A C 1
ATOM 1394 O O . GLY A 1 176 ? -7.143 14.980 -17.245 1.00 57.84 176 GLY A O 1
ATOM 1395 N N . GLU A 1 177 ? -7.382 12.757 -17.095 1.00 62.19 177 GLU A N 1
ATOM 1396 C CA . GLU A 1 177 ? -8.851 12.735 -17.199 1.00 62.19 177 GLU A CA 1
ATOM 1397 C C . GLU A 1 177 ? -9.511 12.506 -15.834 1.00 62.19 177 GLU A C 1
ATOM 1399 O O . GLU A 1 177 ? -10.620 11.979 -15.758 1.00 62.19 177 GLU A O 1
ATOM 1404 N N . GLU A 1 178 ? -8.838 12.893 -14.742 1.00 57.91 178 GLU A N 1
ATOM 1405 C CA . GLU A 1 178 ? -9.306 12.598 -13.387 1.00 57.91 178 GLU A CA 1
ATOM 1406 C C . GLU A 1 178 ? -10.726 13.129 -13.157 1.00 57.91 178 GLU A C 1
ATOM 1408 O O . GLU A 1 178 ? -11.528 12.442 -12.542 1.00 57.91 178 GLU A O 1
ATOM 1413 N N . GLU A 1 179 ? -11.069 14.292 -13.723 1.00 52.16 179 GLU A N 1
ATOM 1414 C CA . GLU A 1 179 ? -12.384 14.942 -13.597 1.00 52.16 179 GLU A CA 1
ATOM 1415 C C . GLU A 1 179 ? -13.514 14.325 -14.449 1.00 52.16 179 GLU A C 1
ATOM 1417 O O . GLU A 1 179 ? -14.670 14.711 -14.275 1.00 52.16 179 GLU A O 1
ATOM 1422 N N . ASN A 1 180 ? -13.220 13.388 -15.357 1.00 52.62 180 ASN A N 1
ATOM 1423 C CA . ASN A 1 180 ? -14.207 12.829 -16.295 1.00 52.62 180 ASN A CA 1
ATOM 1424 C C . ASN A 1 180 ? -14.939 11.579 -15.768 1.00 52.62 180 ASN A C 1
ATOM 1426 O O . ASN A 1 180 ? -15.684 10.955 -16.529 1.00 52.62 180 ASN A O 1
ATOM 1430 N N . ILE A 1 181 ? -14.736 11.215 -14.493 1.00 52.94 181 ILE A N 1
ATOM 1431 C CA . ILE A 1 181 ? -15.311 10.020 -13.845 1.00 52.94 181 ILE A CA 1
ATOM 1432 C C . ILE A 1 181 ? -16.164 10.386 -12.626 1.00 52.94 181 ILE A C 1
ATOM 1434 O O . ILE A 1 181 ? -15.678 11.112 -11.726 1.00 52.94 181 ILE A O 1
#

InterPro domains:
  IPR002213 UDP-glucuronosyl/UDP-glucosyltransferase [PF00201] (120-159)
  IPR002213 UDP-glucuronosyl/UDP-glucosyltransferase [cd03784] (3-172)

Nearest PDB structures (foldseek):
  6bk2-assembly1_A  TM=7.271E-01  e=3.189E-07  Oryza sativa Japonica Group
  5tmb-assembly1_A  TM=7.361E-01  e=1.146E-06  Oryza sativa Japonica Group
  8x8p-assembly2_B  TM=7.400E-01  e=3.801E-05  Callicarpa macrophylla

Radius of gyration: 18.55 Å; Cα contacts (8 Å, |Δi|>4): 191; chains: 1; bounding box: 46×38×51 Å

pLDDT: mean 70.67, std 12.03, range [33.94, 92.88]